Protein AF-A0AAV4FGM3-F1 (afdb_monomer)

Organism: NCBI:txid1093978

Solvent-accessible surface area (backbone atoms only — not comparable to full-atom values): 13157 Å² total; per-residue (Å²): 136,86,81,79,81,77,76,83,86,76,74,62,65,76,53,53,63,53,48,56,54,55,47,58,77,71,49,57,80,72,54,47,52,57,48,54,56,36,65,77,65,70,62,59,72,73,58,54,36,63,75,69,71,53,59,66,67,59,53,51,36,53,48,50,41,50,54,51,52,48,50,33,48,42,55,62,40,97,46,72,65,39,55,60,74,67,50,76,79,84,71,86,80,63,92,87,62,66,88,76,48,74,61,55,54,51,24,66,54,68,75,42,55,58,66,58,51,40,59,42,20,57,40,62,81,62,32,53,57,50,46,53,47,48,48,56,53,60,62,60,54,52,53,53,49,50,51,51,50,50,51,52,51,51,51,50,51,50,51,51,51,51,52,52,52,51,51,51,52,51,52,51,52,51,51,52,51,53,52,52,51,51,52,51,51,51,52,52,52,51,52,51,51,52,50,51,51,53,50,50,51,51,52,51,52,51,51,52,53,52,52,51,54,50,52,53,51,53,51,52,53,49,51,51,54,61,74,74,105

Radius of gyration: 48.38 Å; Cα contacts (8 Å, |Δi|>4): 70; chains: 1; bounding box: 101×43×141 Å

InterPro domains:
  IPR001734 Sodium/solute symporter [PS50283] (125-229)

pLDDT: mean 78.54, std 19.75, range [29.52, 98.69]

Mean predicted aligned error: 16.12 Å

Secondary structure (DSSP, 8-state):
----------S-HHHHHHHHHHHHTTS-HHHHHHHHHHHHTT--HHHHHHHTT--HHHHHHHHHHHHHHHHHHHHHS--HHHHHHH----SPPPTTS-SS-HHHHHHHHHSS-HHHHHHHHTSHHHHHHHHHHHHHTHHHHHHHHHHHHHHHHHHHHHHHHHHHHHHHHHHHHHHHHHHHHHHHHHHHHHHHHHHHHHHHHHHHHHHHHHHHHHHHHHHHHHHHHHHH-

Structure (mmCIF, N/CA/C/O backbone):
data_AF-A0AAV4FGM3-F1
#
_entry.id   AF-A0AAV4FGM3-F1
#
loop_
_atom_site.group_PDB
_atom_site.id
_atom_site.type_symbol
_atom_site.label_atom_id
_atom_site.label_alt_id
_atom_site.label_comp_id
_atom_site.label_asym_id
_atom_site.label_entity_id
_atom_site.label_seq_id
_atom_site.pdbx_PDB_ins_code
_atom_site.Cartn_x
_atom_site.Cartn_y
_atom_site.Cartn_z
_atom_site.occupancy
_atom_site.B_iso_or_equiv
_atom_site.auth_seq_id
_atom_site.auth_comp_id
_atom_site.auth_asym_id
_atom_site.auth_atom_id
_atom_site.pdbx_PDB_model_num
ATOM 1 N N . MET A 1 1 ? 15.909 6.141 62.456 1.00 35.44 1 MET A N 1
ATOM 2 C CA . MET A 1 1 ? 16.102 6.325 60.999 1.00 35.44 1 MET A CA 1
ATOM 3 C C . MET A 1 1 ? 14.812 5.935 60.294 1.00 35.44 1 MET A C 1
ATOM 5 O O . MET A 1 1 ? 14.513 4.756 60.190 1.00 35.44 1 MET A O 1
ATOM 9 N N . GLY A 1 2 ? 13.989 6.923 59.936 1.00 37.31 2 GLY A N 1
ATOM 10 C CA . GLY A 1 2 ? 12.661 6.703 59.358 1.00 37.31 2 GLY A CA 1
ATOM 11 C C . GLY A 1 2 ? 12.735 6.462 57.853 1.00 37.31 2 GLY A C 1
ATOM 12 O O . GLY A 1 2 ? 12.950 7.395 57.078 1.00 37.31 2 GLY A O 1
ATOM 13 N N . SER A 1 3 ? 12.544 5.217 57.432 1.00 30.64 3 SER A N 1
ATOM 14 C CA . SER A 1 3 ? 12.412 4.843 56.026 1.00 30.64 3 SER A CA 1
ATOM 15 C C . SER A 1 3 ? 11.030 5.252 55.506 1.00 30.64 3 SER A C 1
ATOM 17 O O . SER A 1 3 ? 10.017 4.587 55.703 1.00 30.64 3 SER A O 1
ATOM 19 N N . LYS A 1 4 ? 11.010 6.396 54.815 1.00 35.56 4 LYS A N 1
ATOM 20 C CA . LYS A 1 4 ? 9.916 6.883 53.964 1.00 35.56 4 LYS A CA 1
ATOM 21 C C . LYS A 1 4 ? 9.577 5.824 52.901 1.00 35.56 4 LYS A C 1
ATOM 23 O O . LYS A 1 4 ? 10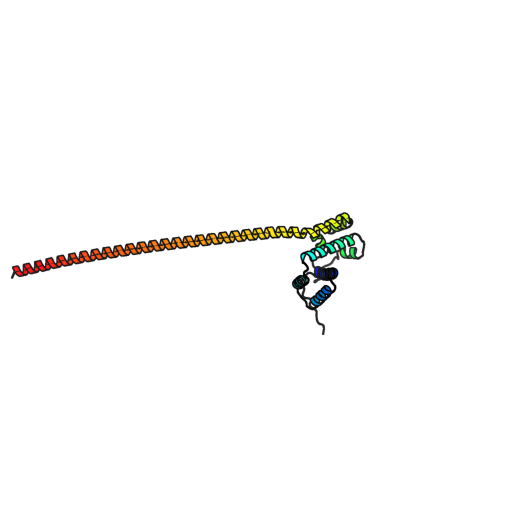.229 5.751 51.859 1.00 35.56 4 LYS A O 1
ATOM 28 N N . LEU A 1 5 ? 8.538 5.028 53.143 1.00 29.64 5 LEU A N 1
ATOM 29 C CA . LEU A 1 5 ? 7.908 4.174 52.135 1.00 29.64 5 LEU A CA 1
ATOM 30 C C . LEU A 1 5 ? 7.212 5.059 51.089 1.00 29.64 5 LEU A C 1
ATOM 32 O O . LEU A 1 5 ? 6.076 5.493 51.256 1.00 29.64 5 LEU A O 1
ATOM 36 N N . ARG A 1 6 ? 7.919 5.351 49.992 1.00 30.48 6 ARG A N 1
ATOM 37 C CA . ARG A 1 6 ? 7.302 5.824 48.748 1.00 30.48 6 ARG A CA 1
ATOM 38 C C . ARG A 1 6 ? 6.719 4.613 48.024 1.00 30.48 6 ARG A C 1
ATOM 40 O O . ARG A 1 6 ? 7.446 3.847 47.394 1.00 30.48 6 ARG A O 1
ATOM 47 N N . VAL A 1 7 ? 5.408 4.439 48.148 1.00 33.47 7 VAL A N 1
ATOM 48 C CA . VAL A 1 7 ? 4.626 3.526 47.311 1.00 33.47 7 VAL A CA 1
ATOM 49 C C . VAL A 1 7 ? 4.581 4.128 45.908 1.00 33.47 7 VAL A C 1
ATOM 51 O O . VAL A 1 7 ? 4.066 5.229 45.714 1.00 33.47 7 VAL A O 1
ATOM 54 N N . CYS A 1 8 ? 5.181 3.436 44.939 1.00 29.52 8 CYS A N 1
ATOM 55 C CA . CYS A 1 8 ? 5.071 3.789 43.531 1.00 29.52 8 CYS A CA 1
ATOM 56 C C . CYS A 1 8 ? 3.610 3.627 43.106 1.00 29.52 8 CYS A C 1
ATOM 58 O O . CYS A 1 8 ? 3.063 2.528 43.089 1.00 29.52 8 CYS A O 1
ATOM 60 N N . THR A 1 9 ? 2.980 4.753 42.798 1.00 36.31 9 THR A N 1
ATOM 61 C CA . THR A 1 9 ? 1.620 4.859 42.284 1.00 36.31 9 THR A CA 1
ATOM 62 C C . THR A 1 9 ? 1.565 4.341 40.850 1.00 36.31 9 THR A C 1
ATOM 64 O O . THR A 1 9 ? 1.927 5.062 39.922 1.00 36.31 9 THR A O 1
ATOM 67 N N . VAL A 1 10 ? 1.088 3.113 40.660 1.00 32.34 10 VAL A N 1
ATOM 68 C CA . VAL A 1 10 ? 0.570 2.638 39.373 1.00 32.34 10 VAL A CA 1
ATOM 69 C C . VAL A 1 10 ? -0.755 1.942 39.661 1.00 32.34 10 VAL A C 1
ATOM 71 O O . VAL A 1 10 ? -0.792 0.938 40.364 1.00 32.34 10 VAL A O 1
ATOM 74 N N . GLY A 1 11 ? -1.843 2.518 39.155 1.00 31.69 11 GLY A N 1
ATOM 75 C CA . GLY A 1 11 ? -3.201 2.015 39.356 1.00 31.69 11 GLY A CA 1
ATOM 76 C C . GLY A 1 11 ? -3.953 2.766 40.451 1.00 31.69 11 GLY A C 1
ATOM 77 O O . GLY A 1 11 ? -3.495 2.925 41.579 1.00 31.69 11 GLY A O 1
ATOM 78 N N . THR A 1 12 ? -5.115 3.283 40.082 1.00 31.09 12 THR A N 1
ATOM 79 C CA . THR A 1 12 ? -6.095 3.945 40.940 1.00 31.09 12 THR A CA 1
ATOM 80 C C . THR A 1 12 ? -6.368 3.128 42.206 1.00 31.09 12 THR A C 1
ATOM 82 O O . THR A 1 12 ? -6.848 2.004 42.142 1.00 31.09 12 THR A O 1
ATOM 85 N N . ALA A 1 13 ? -6.096 3.702 43.383 1.00 35.94 13 ALA A N 1
ATOM 86 C CA . ALA A 1 13 ? -6.220 3.020 44.678 1.00 35.94 13 ALA A CA 1
ATOM 87 C C . ALA A 1 13 ? -7.631 2.466 44.994 1.00 35.94 13 ALA A C 1
ATOM 89 O O . ALA A 1 13 ? -7.765 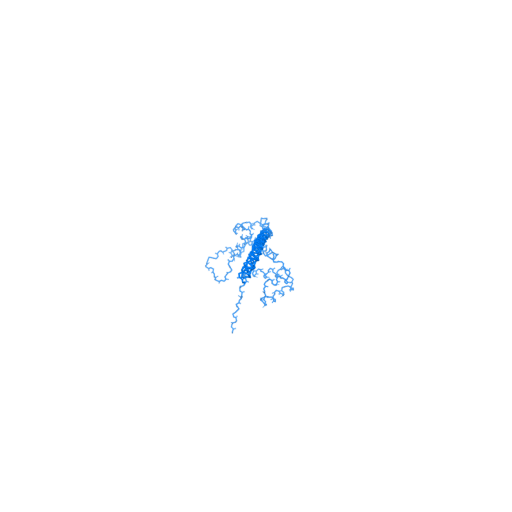1.608 45.856 1.00 35.94 13 ALA A O 1
ATOM 90 N N . SER A 1 14 ? -8.675 2.893 44.269 1.00 38.81 14 SER A N 1
ATOM 91 C CA . SER A 1 14 ? -10.027 2.320 44.385 1.00 38.81 14 SER A CA 1
ATOM 92 C C . SER A 1 14 ? -10.144 0.905 43.797 1.00 38.81 14 SER A C 1
ATOM 94 O O . SER A 1 14 ? -10.993 0.122 44.237 1.00 38.81 14 SER A O 1
ATOM 96 N N . ASP A 1 15 ? -9.278 0.558 42.843 1.00 39.56 15 ASP A N 1
ATOM 97 C CA . ASP A 1 15 ? -9.227 -0.780 42.261 1.00 39.56 15 ASP A CA 1
ATOM 98 C C . ASP A 1 15 ? -8.365 -1.718 43.101 1.00 39.56 15 ASP A C 1
ATOM 100 O O . ASP A 1 15 ? -8.746 -2.866 43.270 1.00 39.56 15 ASP A O 1
ATOM 104 N N . ASN A 1 16 ? -7.274 -1.242 43.713 1.00 42.03 16 ASN A N 1
ATOM 105 C CA . ASN A 1 16 ? -6.358 -2.108 44.467 1.00 42.03 16 ASN A CA 1
ATOM 106 C C . ASN A 1 16 ? -6.967 -2.693 45.754 1.00 42.03 16 ASN A C 1
ATOM 108 O O . ASN A 1 16 ? -6.779 -3.881 46.007 1.00 42.03 16 ASN A O 1
ATOM 112 N N . GLU A 1 17 ? -7.735 -1.924 46.535 1.00 41.03 17 GLU A N 1
ATOM 113 C CA . GLU A 1 17 ? -8.373 -2.472 47.750 1.00 41.03 17 GLU A CA 1
ATOM 114 C C . GLU A 1 17 ? -9.460 -3.503 4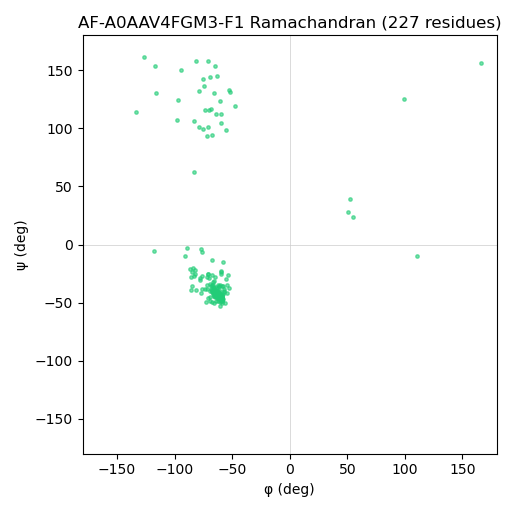7.412 1.00 41.03 17 GLU A C 1
ATOM 116 O O . GLU A 1 17 ? -9.589 -4.526 48.081 1.00 41.03 17 GLU A O 1
ATOM 121 N N . ASN A 1 18 ? -10.182 -3.298 46.307 1.00 45.31 18 ASN A N 1
ATOM 122 C CA . ASN A 1 18 ? -11.175 -4.255 45.822 1.00 45.31 18 ASN A CA 1
ATOM 123 C C . ASN A 1 18 ? -10.543 -5.456 45.101 1.00 45.31 18 ASN A C 1
ATOM 125 O O . ASN A 1 18 ? -11.107 -6.544 45.145 1.00 45.31 18 ASN A O 1
ATOM 129 N N . PHE A 1 19 ? -9.387 -5.285 44.453 1.00 47.94 19 PHE A N 1
ATOM 130 C CA . PHE A 1 19 ? -8.657 -6.330 43.730 1.00 47.94 19 PHE A CA 1
ATOM 131 C C . PHE A 1 19 ? -8.096 -7.381 44.691 1.00 47.94 19 PHE A C 1
ATOM 133 O O . PHE A 1 19 ? -8.373 -8.566 44.515 1.00 47.94 19 PHE A O 1
ATOM 140 N N . VAL A 1 20 ? -7.407 -6.945 45.752 1.00 49.91 20 VAL A N 1
ATOM 141 C CA . VAL A 1 20 ? -6.867 -7.821 46.809 1.00 49.91 20 VAL A CA 1
ATOM 142 C C . VAL A 1 20 ? -8.000 -8.610 47.475 1.00 49.91 20 VAL A C 1
ATOM 144 O O . VAL A 1 20 ? -7.962 -9.839 47.531 1.00 49.91 20 VAL A O 1
ATOM 147 N N . PHE A 1 21 ? -9.063 -7.917 47.897 1.00 48.78 21 PHE A N 1
ATOM 148 C CA . PHE A 1 21 ? -10.203 -8.526 48.587 1.00 48.78 21 PHE A CA 1
ATOM 149 C C . PHE A 1 21 ? -10.969 -9.522 47.699 1.00 48.78 21 PHE A C 1
ATOM 151 O O . PHE A 1 21 ? -11.426 -10.571 48.153 1.00 48.78 21 PHE A O 1
ATOM 158 N N . ASN A 1 22 ? -11.085 -9.236 46.398 1.00 48.53 22 ASN A N 1
ATOM 159 C CA . ASN A 1 22 ? -11.826 -10.086 45.471 1.00 48.53 22 ASN A CA 1
ATOM 160 C C . ASN A 1 22 ? -11.046 -11.288 44.934 1.00 48.53 22 ASN A C 1
ATOM 162 O O . ASN A 1 22 ? -11.717 -12.242 44.523 1.00 48.53 22 ASN A O 1
ATOM 166 N N . ILE A 1 23 ? -9.708 -11.248 44.963 1.00 53.06 23 ILE A N 1
ATOM 167 C CA . ILE A 1 23 ? -8.822 -12.409 44.771 1.00 53.06 23 ILE A CA 1
ATOM 168 C C . ILE A 1 23 ? -8.887 -13.311 46.008 1.00 53.06 23 ILE A C 1
ATOM 170 O O . ILE A 1 23 ? -9.186 -14.492 45.866 1.00 53.06 23 ILE A O 1
ATOM 174 N N . LEU A 1 24 ? -8.744 -12.747 47.215 1.00 52.25 24 LEU A N 1
ATOM 175 C CA . LEU A 1 24 ? -8.833 -13.476 48.493 1.00 52.25 24 LEU A CA 1
ATOM 176 C C . LEU A 1 24 ? -10.140 -14.272 48.643 1.00 52.25 24 LEU A C 1
ATOM 178 O O . LEU A 1 24 ? -10.122 -15.422 49.061 1.00 52.25 24 LEU A O 1
ATOM 182 N N . LEU A 1 25 ? -11.276 -13.690 48.246 1.00 52.06 25 LEU A N 1
ATOM 183 C CA . LEU A 1 25 ? -12.587 -14.354 48.294 1.00 52.06 25 LEU A CA 1
ATOM 184 C C . LEU A 1 25 ? -12.825 -15.393 47.181 1.00 52.06 25 LEU A C 1
ATOM 186 O O . LEU A 1 25 ? -13.881 -16.024 47.156 1.00 52.06 25 LEU A O 1
ATOM 190 N N . ALA A 1 26 ? -11.925 -15.516 46.205 1.00 46.50 26 ALA A N 1
ATOM 191 C CA . ALA A 1 26 ? -12.105 -16.373 45.033 1.00 46.50 26 ALA A CA 1
ATOM 192 C C . ALA A 1 26 ? -11.068 -17.502 44.915 1.00 46.50 26 ALA A C 1
ATOM 194 O O . ALA A 1 26 ? -11.218 -18.326 44.014 1.00 46.50 26 ALA A O 1
ATOM 195 N N . CYS A 1 27 ? -10.062 -17.543 45.791 1.00 51.69 27 CYS A N 1
ATOM 196 C CA . CYS A 1 27 ? -8.888 -18.401 45.659 1.00 51.69 27 CYS A CA 1
ATOM 197 C C . CYS A 1 27 ? -8.757 -19.429 46.791 1.00 51.69 27 CYS A C 1
ATOM 199 O O . CYS A 1 27 ? -9.218 -19.211 47.911 1.00 51.69 27 CYS A O 1
ATOM 201 N N . SER A 1 28 ? -8.098 -20.547 46.479 1.00 55.84 28 SER A N 1
ATOM 202 C CA . SER A 1 28 ? -7.706 -21.589 47.433 1.00 55.84 28 SER A CA 1
ATOM 203 C C . SER A 1 28 ? -6.672 -21.033 48.433 1.00 55.84 28 SER A C 1
ATOM 205 O O . SER A 1 28 ? -5.930 -20.115 48.070 1.00 55.84 28 SER A O 1
ATOM 207 N N . PRO A 1 29 ? -6.544 -21.564 49.669 1.00 57.97 29 PRO A N 1
ATOM 208 C CA . PRO A 1 29 ? -5.576 -21.072 50.662 1.00 57.97 29 PRO A CA 1
ATOM 209 C C . PRO A 1 29 ? -4.119 -21.017 50.162 1.00 57.97 29 PRO A C 1
ATOM 211 O O . PRO A 1 29 ? -3.334 -20.193 50.628 1.00 57.97 29 PRO A O 1
ATOM 214 N N . SER A 1 30 ? -3.759 -21.859 49.186 1.00 55.69 30 SER A N 1
ATOM 215 C CA . SER A 1 30 ? -2.455 -21.859 48.507 1.00 55.69 30 SER A CA 1
ATOM 216 C C . SER A 1 30 ? -2.193 -20.596 47.680 1.00 55.69 30 SER A C 1
ATOM 218 O O . SER A 1 30 ? -1.072 -20.090 47.654 1.00 55.69 30 SER A O 1
ATOM 220 N N . ASP A 1 31 ? -3.224 -20.062 47.035 1.00 54.09 31 ASP A N 1
ATOM 221 C CA . ASP A 1 31 ? -3.109 -18.938 46.103 1.00 54.09 31 ASP A CA 1
ATOM 222 C C . ASP A 1 31 ? -3.072 -17.600 46.857 1.00 54.09 31 ASP A C 1
ATOM 224 O O . ASP A 1 31 ? -2.491 -16.618 46.394 1.00 54.09 31 ASP A O 1
ATOM 228 N N . VAL A 1 32 ? -3.655 -17.578 48.062 1.00 58.22 32 VAL A N 1
ATOM 229 C CA . VAL A 1 32 ? -3.594 -16.445 48.992 1.00 58.22 32 VAL A CA 1
ATOM 230 C C . VAL A 1 32 ? -2.157 -16.187 49.444 1.00 58.22 32 VAL A C 1
ATOM 232 O O . VAL A 1 32 ? -1.710 -15.041 49.438 1.00 58.22 32 VAL A O 1
ATOM 235 N N . LYS A 1 33 ? -1.408 -17.250 49.757 1.00 61.34 33 LYS A N 1
ATOM 236 C CA . LYS A 1 33 ? 0.003 -17.146 50.148 1.00 61.34 33 LYS A CA 1
ATOM 237 C C . LYS A 1 33 ? 0.874 -16.635 48.997 1.00 61.34 33 LYS A C 1
ATOM 239 O O . LYS A 1 33 ? 1.671 -15.725 49.189 1.00 61.34 33 LYS A O 1
ATOM 244 N N . ALA A 1 34 ? 0.638 -17.132 47.779 1.00 57.78 34 ALA A N 1
ATOM 245 C CA . ALA A 1 34 ? 1.314 -16.640 46.577 1.00 57.78 34 ALA A CA 1
ATOM 246 C C . ALA A 1 34 ? 1.036 -15.145 46.314 1.00 57.78 34 ALA A C 1
ATOM 248 O O . ALA A 1 34 ? 1.916 -14.407 45.864 1.00 57.78 34 ALA A O 1
ATOM 249 N N . PHE A 1 35 ? -0.176 -14.677 46.626 1.00 56.75 35 PHE A N 1
ATOM 250 C CA . PHE A 1 35 ? -0.525 -13.264 46.528 1.00 56.75 35 PHE A CA 1
ATOM 251 C C . PHE A 1 35 ? 0.198 -12.410 47.584 1.00 56.75 35 PHE A C 1
ATOM 253 O O . PHE A 1 35 ? 0.752 -11.363 47.245 1.00 56.75 35 PHE A O 1
ATOM 260 N N . GLU A 1 36 ? 0.246 -12.856 48.839 1.00 62.03 36 GLU A N 1
ATOM 261 C CA . GLU A 1 36 ? 0.935 -12.157 49.935 1.00 62.03 36 GLU A CA 1
ATOM 262 C C . GLU A 1 36 ? 2.449 -12.029 49.681 1.00 62.03 36 GLU A C 1
ATOM 264 O O . GLU A 1 36 ? 3.025 -10.937 49.788 1.00 62.03 36 GLU A O 1
ATOM 269 N N . ASP A 1 37 ? 3.075 -13.103 49.197 1.00 61.78 37 ASP A N 1
ATOM 270 C CA . ASP A 1 37 ? 4.481 -13.109 48.784 1.00 61.78 37 ASP A CA 1
ATOM 271 C C . ASP A 1 37 ? 4.732 -12.116 47.624 1.00 61.78 37 ASP A C 1
ATOM 273 O O . ASP A 1 37 ? 5.750 -11.416 47.584 1.00 61.78 37 ASP A O 1
ATOM 277 N N . SER A 1 38 ? 3.766 -11.964 46.708 1.00 54.75 38 SER A N 1
ATOM 278 C CA . SER A 1 38 ? 3.860 -11.041 45.566 1.00 54.75 38 SER A CA 1
ATOM 279 C C . SER A 1 38 ? 3.751 -9.553 45.940 1.00 54.75 38 SER A C 1
ATOM 281 O O . SER A 1 38 ? 4.442 -8.717 45.342 1.00 54.75 38 SER A O 1
ATOM 283 N N . VAL A 1 39 ? 2.933 -9.215 46.948 1.00 59.91 39 VAL A N 1
ATOM 284 C CA . VAL A 1 39 ? 2.793 -7.849 47.493 1.00 59.91 39 VAL A CA 1
ATOM 285 C C . VAL A 1 39 ? 4.107 -7.409 48.132 1.00 59.91 39 VAL A C 1
ATOM 287 O O . VAL A 1 39 ? 4.555 -6.276 47.934 1.00 59.91 39 VAL A O 1
ATOM 290 N N . THR A 1 40 ? 4.765 -8.338 48.822 1.00 58.62 40 THR A N 1
ATOM 291 C CA . THR A 1 40 ? 6.073 -8.131 49.451 1.00 58.62 40 THR A CA 1
ATOM 292 C C . THR A 1 40 ? 7.178 -7.916 48.404 1.00 58.62 40 THR A C 1
ATOM 294 O O . THR A 1 40 ? 8.088 -7.112 48.611 1.00 58.62 40 THR A O 1
ATOM 297 N N . ALA A 1 41 ? 7.049 -8.545 47.230 1.00 63.75 41 ALA A N 1
ATOM 298 C CA . ALA A 1 41 ? 8.000 -8.469 46.119 1.00 63.75 41 ALA A CA 1
ATOM 299 C C . ALA A 1 41 ? 7.766 -7.318 45.110 1.00 63.75 41 ALA A C 1
ATOM 301 O O . ALA A 1 41 ? 8.564 -7.156 44.185 1.00 63.75 41 ALA A O 1
ATOM 302 N N . LYS A 1 42 ? 6.705 -6.505 45.254 1.00 59.12 42 LYS A N 1
ATOM 303 C CA . LYS A 1 42 ? 6.334 -5.414 44.315 1.00 59.12 42 LYS A CA 1
ATOM 304 C C . LYS A 1 42 ? 6.239 -5.857 42.840 1.00 59.12 42 LYS A C 1
ATOM 306 O O . LYS A 1 42 ? 6.654 -5.121 41.939 1.00 59.12 42 LYS A O 1
ATOM 311 N N . ARG A 1 43 ? 5.702 -7.052 42.575 1.00 62.50 43 ARG A N 1
ATOM 312 C CA . ARG A 1 43 ? 5.510 -7.549 41.199 1.00 62.50 43 ARG A CA 1
ATOM 313 C C . ARG A 1 43 ? 4.402 -6.794 40.458 1.00 62.50 43 ARG A C 1
ATOM 315 O O . ARG A 1 43 ? 3.527 -6.180 41.065 1.00 62.50 43 ARG A O 1
ATOM 322 N N . LYS A 1 44 ? 4.443 -6.823 39.120 1.00 60.91 44 LYS A N 1
ATOM 323 C CA . LYS A 1 44 ? 3.410 -6.203 38.275 1.00 60.91 44 LYS A CA 1
ATOM 324 C C . LYS A 1 44 ? 2.139 -7.059 38.288 1.00 60.91 44 LYS A C 1
ATOM 326 O O . LYS A 1 44 ? 2.205 -8.270 38.093 1.00 60.91 44 LYS A O 1
AT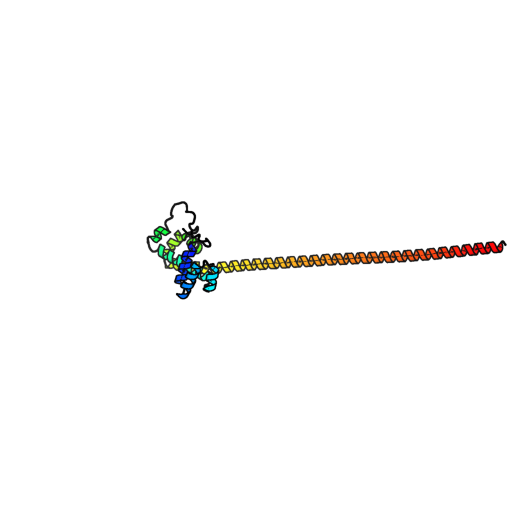OM 331 N N . ASN A 1 45 ? 0.973 -6.418 38.413 1.00 63.19 45 ASN A N 1
ATOM 332 C CA . ASN A 1 45 ? -0.335 -7.096 38.453 1.00 63.19 45 ASN A CA 1
ATOM 333 C C . ASN A 1 45 ? -0.590 -8.015 37.240 1.00 63.19 45 ASN A C 1
ATOM 335 O O . ASN A 1 45 ? -1.274 -9.023 37.366 1.00 63.19 45 ASN A O 1
ATOM 339 N N . THR A 1 46 ? -0.017 -7.705 36.074 1.00 61.84 46 THR A N 1
ATOM 340 C CA . THR A 1 46 ? -0.159 -8.508 34.847 1.00 61.84 46 THR A CA 1
ATOM 341 C C . THR A 1 46 ? 0.597 -9.837 34.888 1.00 61.84 46 THR A C 1
ATOM 343 O O . THR A 1 46 ? 0.187 -10.786 34.226 1.00 61.84 46 THR A O 1
ATOM 346 N N . GLU A 1 47 ? 1.691 -9.923 35.644 1.00 67.31 47 GLU A N 1
ATOM 347 C CA . GLU A 1 47 ? 2.470 -11.156 35.821 1.00 67.31 47 GLU A CA 1
ATOM 348 C C . GLU A 1 47 ? 1.757 -12.095 36.800 1.00 67.31 47 GLU A C 1
ATOM 350 O O . GLU A 1 47 ? 1.597 -13.278 36.513 1.00 67.31 47 GLU A O 1
ATOM 355 N N . ILE A 1 48 ? 1.212 -11.535 37.885 1.00 65.50 48 ILE A N 1
ATOM 356 C CA . ILE A 1 48 ? 0.440 -12.262 38.906 1.00 65.50 48 ILE A CA 1
ATOM 357 C C . ILE A 1 48 ? -0.816 -12.905 38.296 1.00 65.50 48 ILE A C 1
ATOM 359 O O . ILE A 1 48 ? -1.129 -14.060 38.567 1.00 65.50 48 ILE A O 1
ATOM 363 N N . LEU A 1 49 ? -1.526 -12.188 37.420 1.00 61.41 49 LEU A N 1
ATOM 364 C CA . LEU A 1 49 ? -2.729 -12.712 36.760 1.00 61.41 49 LEU A CA 1
ATOM 365 C C . LEU A 1 49 ? -2.431 -13.874 35.797 1.00 61.41 49 LEU A C 1
ATOM 367 O O . LEU A 1 49 ? -3.230 -14.807 35.704 1.00 61.41 49 LEU A O 1
ATOM 371 N N . LYS A 1 50 ? -1.278 -13.845 35.111 1.00 65.88 50 LYS A N 1
ATOM 372 C CA . LYS A 1 50 ? -0.825 -14.952 34.249 1.00 65.88 50 LYS A CA 1
ATOM 373 C C . LYS A 1 50 ? -0.481 -16.196 35.067 1.00 65.88 50 LYS A C 1
ATOM 375 O O . LYS A 1 50 ? -0.809 -17.304 34.653 1.00 65.88 50 LYS A O 1
ATOM 380 N N . GLU A 1 51 ? 0.150 -16.003 36.219 1.00 65.62 51 GLU A N 1
ATOM 381 C CA . GLU A 1 51 ? 0.555 -17.071 37.137 1.00 65.62 51 GLU A CA 1
ATOM 382 C C . GLU A 1 51 ? -0.652 -17.741 37.808 1.00 65.62 51 GLU A C 1
ATOM 384 O O . GLU A 1 51 ? -0.727 -18.966 37.867 1.00 65.62 51 GLU A O 1
ATOM 389 N N . LEU A 1 52 ? -1.657 -16.950 38.201 1.00 65.62 52 LEU A N 1
ATOM 390 C CA . LEU A 1 52 ? -2.906 -17.440 38.796 1.00 65.62 52 LEU A CA 1
ATOM 391 C C . LEU A 1 52 ? -3.892 -18.042 37.776 1.00 65.62 52 LEU A C 1
ATOM 393 O O . LEU A 1 52 ? -4.942 -18.543 38.169 1.00 65.62 52 LEU A O 1
ATOM 397 N N . LYS A 1 53 ? -3.590 -18.000 36.468 1.00 61.91 53 LYS A N 1
ATOM 398 C CA . LYS A 1 53 ? -4.480 -18.456 35.376 1.00 61.91 53 LYS A CA 1
ATOM 399 C C . LYS A 1 53 ? -5.905 -17.871 35.441 1.00 61.91 53 LYS A C 1
ATOM 401 O O . LYS A 1 53 ? -6.853 -18.489 34.960 1.00 61.91 53 LYS A O 1
ATOM 406 N N . VAL A 1 54 ? -6.080 -16.678 36.013 1.00 62.91 54 VAL A N 1
ATOM 407 C CA . VAL A 1 54 ? -7.390 -16.016 36.119 1.00 62.91 54 VAL A CA 1
ATOM 408 C C . VAL A 1 54 ? -7.557 -15.019 34.973 1.00 62.91 54 VAL A C 1
AT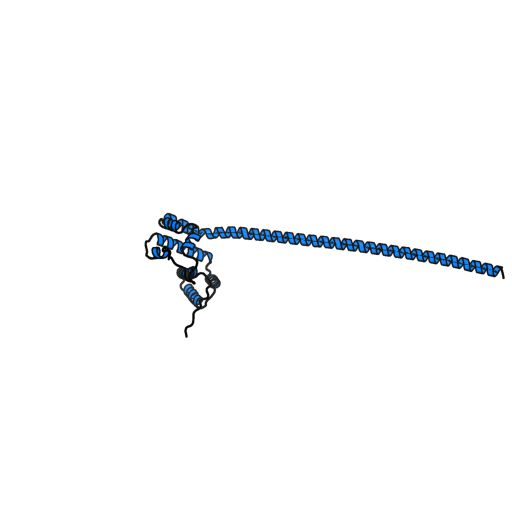OM 410 O O . VAL A 1 54 ? -6.750 -14.106 34.810 1.00 62.91 54 VAL A O 1
ATOM 413 N N . CYS A 1 55 ? -8.633 -15.152 34.191 1.00 58.03 55 CYS A N 1
ATOM 414 C CA . CYS A 1 55 ? -8.958 -14.205 33.123 1.00 58.03 55 CYS A CA 1
ATOM 415 C C . CYS A 1 55 ? -9.308 -12.821 33.695 1.00 58.03 55 CYS A C 1
ATOM 417 O O . CYS A 1 55 ? -10.154 -12.689 34.586 1.00 58.03 55 CYS A O 1
ATOM 419 N N . GLN A 1 56 ? -8.691 -11.774 33.145 1.00 62.91 56 GLN A N 1
ATOM 420 C CA . GLN A 1 56 ? -8.864 -10.398 33.611 1.00 62.91 56 GLN A CA 1
ATOM 421 C C . GLN A 1 56 ? -10.312 -9.902 33.453 1.00 62.91 56 GLN A C 1
ATOM 423 O O . GLN A 1 56 ? -10.847 -9.273 34.369 1.00 62.91 56 GLN A O 1
ATOM 428 N N . ASP A 1 57 ? -10.984 -10.285 32.366 1.00 64.38 57 ASP A N 1
ATOM 429 C CA . ASP A 1 57 ? -12.389 -9.937 32.115 1.00 64.38 57 ASP A CA 1
ATOM 430 C C . ASP A 1 57 ? -13.340 -10.596 33.113 1.00 64.38 57 ASP A C 1
ATOM 432 O O . ASP A 1 57 ? -14.292 -9.973 33.584 1.00 64.38 57 ASP A O 1
ATOM 436 N N . TRP A 1 58 ? -13.050 -11.836 33.519 1.00 69.50 58 TRP A N 1
ATOM 437 C CA . TRP A 1 58 ? -13.823 -12.523 34.5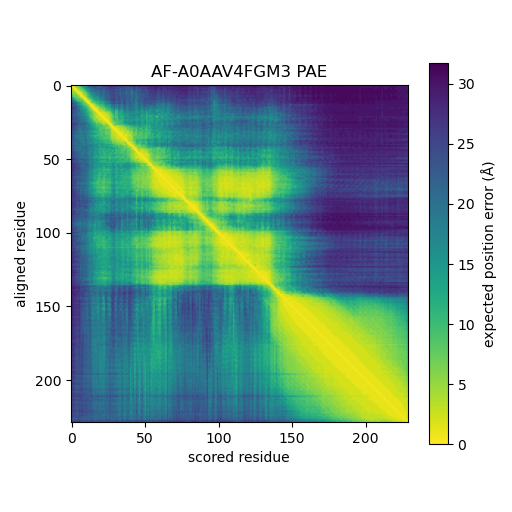51 1.00 69.50 58 TRP A CA 1
ATOM 438 C C . TRP A 1 58 ? -13.710 -11.806 35.895 1.00 69.50 58 TRP A C 1
ATOM 440 O O . TRP A 1 58 ? -14.718 -11.592 36.573 1.00 69.50 58 TRP A O 1
ATOM 450 N N . LEU A 1 59 ? -12.499 -11.387 36.275 1.00 71.56 59 LEU A N 1
ATOM 451 C CA . LEU A 1 59 ? -12.278 -10.681 37.532 1.00 71.56 59 LEU A CA 1
ATOM 452 C C . LEU A 1 59 ? -12.970 -9.315 37.525 1.00 71.56 59 LEU A C 1
ATOM 454 O O . LEU A 1 59 ? -13.632 -8.971 38.507 1.00 71.56 59 LEU A O 1
ATOM 458 N N . LEU A 1 60 ? -12.861 -8.561 36.429 1.00 75.50 60 LEU A N 1
ATOM 459 C CA . LEU A 1 60 ? -13.538 -7.276 36.243 1.00 75.50 60 LEU A CA 1
ATOM 460 C C . LEU A 1 60 ? -15.059 -7.437 36.317 1.00 75.50 60 LEU A C 1
ATOM 462 O O . LEU A 1 60 ? -15.704 -6.749 37.107 1.00 75.50 60 LEU A O 1
ATOM 466 N N . ASN A 1 61 ? -15.633 -8.395 35.592 1.00 76.75 61 ASN A N 1
ATOM 467 C CA . ASN A 1 61 ? -17.072 -8.663 35.610 1.00 76.75 61 ASN A CA 1
ATOM 468 C C . ASN A 1 61 ? -17.557 -9.123 36.993 1.00 76.75 61 ASN A C 1
ATOM 470 O O . ASN A 1 61 ? -18.583 -8.652 37.485 1.00 76.75 61 ASN A O 1
ATOM 474 N N . LYS A 1 62 ? -16.786 -9.964 37.690 1.00 78.44 62 LYS A N 1
ATOM 475 C CA . LYS A 1 62 ? -17.105 -10.411 39.055 1.00 78.44 62 LYS A CA 1
ATOM 476 C C . LYS A 1 62 ? -16.984 -9.282 40.086 1.00 78.44 62 LYS A C 1
ATOM 478 O O . LYS A 1 62 ? -17.747 -9.252 41.052 1.00 78.44 62 LYS A O 1
ATOM 483 N N . ASN A 1 63 ? -16.040 -8.357 39.902 1.00 80.38 63 ASN A N 1
ATOM 484 C CA . ASN A 1 63 ? -15.908 -7.133 40.701 1.00 80.38 63 ASN A CA 1
ATOM 485 C C . ASN A 1 63 ? -17.110 -6.207 40.481 1.00 80.38 63 ASN A C 1
ATOM 487 O O . ASN A 1 63 ? -17.740 -5.788 41.451 1.00 80.38 63 ASN A O 1
ATOM 491 N N . LYS A 1 64 ? -17.454 -5.937 39.215 1.00 83.56 64 LYS A N 1
ATOM 492 C CA . LYS A 1 64 ? -18.613 -5.123 38.821 1.00 83.56 64 LYS A CA 1
ATOM 493 C C . LYS A 1 64 ? -19.903 -5.677 39.417 1.00 83.56 64 LYS A C 1
ATOM 495 O O . LYS A 1 64 ? -20.618 -4.955 40.107 1.00 83.56 64 LYS A O 1
ATOM 500 N N . ALA A 1 65 ? -20.152 -6.976 39.251 1.00 83.88 65 ALA A N 1
ATOM 501 C CA . ALA A 1 65 ? -21.331 -7.639 39.796 1.00 83.88 65 ALA A CA 1
ATOM 502 C C . ALA A 1 65 ? -21.407 -7.541 41.331 1.00 83.88 65 ALA A C 1
ATOM 504 O O . ALA A 1 65 ? -22.470 -7.237 41.875 1.00 83.88 65 ALA A O 1
ATOM 505 N N . ARG A 1 66 ? -20.285 -7.743 42.043 1.00 84.06 66 ARG A N 1
ATOM 506 C CA . ARG A 1 66 ? -20.225 -7.598 43.510 1.00 84.06 66 ARG A CA 1
ATOM 507 C C . ARG A 1 66 ? -20.489 -6.163 43.958 1.00 84.06 66 ARG A C 1
ATOM 509 O O . ARG A 1 66 ? -21.342 -5.955 44.819 1.00 84.06 66 ARG A O 1
ATOM 516 N N . LYS A 1 67 ? -19.821 -5.180 43.348 1.00 85.62 67 LYS A N 1
ATOM 517 C CA . LYS A 1 67 ? -20.002 -3.752 43.657 1.00 85.62 67 LYS A CA 1
ATOM 518 C C . LYS A 1 67 ? -21.444 -3.299 43.407 1.00 85.62 67 LYS A C 1
ATOM 520 O O . LYS A 1 67 ? -22.041 -2.648 44.261 1.00 85.62 67 LYS A O 1
ATOM 525 N N . LEU A 1 68 ? -22.042 -3.697 42.284 1.00 85.94 68 LEU A N 1
ATOM 526 C CA . LEU A 1 68 ? -23.440 -3.386 41.978 1.00 85.94 68 LEU A CA 1
ATOM 527 C C . LEU A 1 68 ? -24.407 -4.087 42.941 1.00 85.94 68 LEU A C 1
ATOM 529 O O . LEU A 1 68 ? -25.333 -3.455 43.444 1.00 85.94 68 LEU A O 1
ATOM 533 N N . SER A 1 69 ? -24.175 -5.361 43.267 1.00 86.25 69 SER A N 1
ATOM 534 C CA . SER A 1 69 ? -24.990 -6.087 44.250 1.00 86.25 69 SER A CA 1
ATOM 535 C C . SER A 1 69 ? -24.936 -5.437 45.637 1.00 86.25 69 SER A C 1
ATOM 537 O O . SER A 1 69 ? -25.973 -5.309 46.292 1.00 86.25 69 SER A O 1
ATOM 539 N N . TYR A 1 70 ? -23.752 -4.996 46.071 1.00 84.44 70 TYR A N 1
ATOM 540 C CA . TYR A 1 70 ? -23.569 -4.284 47.334 1.00 84.44 70 TYR A CA 1
ATOM 541 C C . TYR A 1 70 ? -24.251 -2.912 47.315 1.00 84.44 70 TYR A C 1
ATOM 543 O O . TYR A 1 70 ? -24.960 -2.585 48.259 1.00 84.44 70 TYR A O 1
ATOM 551 N N . PHE A 1 71 ? -24.176 -2.163 46.211 1.00 86.06 71 PHE A N 1
ATOM 552 C CA . PHE A 1 71 ? -24.945 -0.924 46.053 1.00 86.06 71 PHE A CA 1
ATOM 553 C C . PHE A 1 71 ? -26.456 -1.154 46.187 1.00 86.06 71 PHE A C 1
ATOM 555 O O . PHE A 1 71 ? -27.147 -0.410 46.881 1.00 86.06 71 PHE A O 1
ATOM 562 N N . GLY A 1 72 ? -26.970 -2.224 45.577 1.00 86.88 72 GLY A N 1
ATOM 563 C CA . GLY A 1 72 ? -28.372 -2.600 45.721 1.00 86.88 72 GLY A CA 1
ATOM 564 C C . GLY A 1 72 ? -28.756 -2.949 47.158 1.00 86.88 72 GLY A C 1
ATOM 565 O O . GLY A 1 72 ? -29.886 -2.697 47.567 1.00 86.88 72 GLY A O 1
ATOM 566 N N . HIS A 1 73 ? -27.844 -3.558 47.920 1.00 85.12 73 HIS A N 1
ATOM 567 C CA . HIS A 1 73 ? -28.039 -3.839 49.343 1.00 85.12 73 HIS A CA 1
ATOM 568 C C . HIS A 1 73 ? -28.034 -2.543 50.163 1.00 85.12 73 HIS A C 1
ATOM 570 O O . HIS A 1 73 ? -28.982 -2.292 50.901 1.00 85.12 73 HIS A O 1
ATOM 576 N N . LEU A 1 74 ? -27.045 -1.680 49.935 1.00 85.62 74 LEU A N 1
ATOM 577 C CA . LEU A 1 74 ? -26.896 -0.382 50.584 1.00 85.62 74 LEU A CA 1
ATOM 578 C C . LEU A 1 74 ? -28.117 0.523 50.379 1.00 85.62 74 LEU A C 1
ATOM 580 O O . LEU A 1 74 ? -28.556 1.189 51.300 1.00 85.62 74 LEU A O 1
ATOM 584 N N . LYS A 1 75 ? -28.713 0.540 49.183 1.00 85.56 75 LYS A N 1
ATOM 585 C CA . LYS A 1 75 ? -29.895 1.375 48.910 1.00 85.56 75 LYS A CA 1
ATOM 586 C C . LYS A 1 75 ? -31.169 0.882 49.597 1.00 85.56 75 LYS A C 1
ATOM 588 O O . LYS A 1 75 ? -32.059 1.694 49.848 1.00 85.56 75 LYS A O 1
ATOM 593 N N . ARG A 1 76 ? -31.248 -0.418 49.902 1.00 86.38 76 ARG A N 1
ATOM 594 C CA . ARG A 1 76 ? -32.389 -1.056 50.580 1.00 86.38 76 ARG A CA 1
ATOM 595 C C . ARG A 1 76 ? -32.312 -0.993 52.105 1.00 86.38 76 ARG A C 1
ATOM 597 O O . ARG A 1 76 ? -33.349 -1.136 52.739 1.00 86.38 76 ARG A O 1
ATOM 604 N N . HIS A 1 77 ? -31.126 -0.798 52.678 1.00 82.12 77 HIS A N 1
ATOM 605 C CA . HIS A 1 77 ? -30.930 -0.716 54.125 1.00 82.12 77 HIS A CA 1
ATOM 606 C C . HIS A 1 77 ? -30.424 0.669 54.526 1.00 82.12 77 HIS A C 1
ATOM 608 O O . HIS A 1 77 ? -29.442 1.157 53.978 1.00 82.12 77 HIS A O 1
ATOM 614 N N . ASP A 1 78 ? -31.052 1.288 55.522 1.00 75.75 78 ASP A N 1
ATOM 615 C CA . ASP A 1 78 ? -30.634 2.596 56.041 1.00 75.75 78 ASP A CA 1
ATOM 616 C C . ASP A 1 78 ? -29.489 2.461 57.057 1.00 75.75 78 ASP A C 1
ATOM 618 O O . ASP A 1 78 ? -29.625 2.792 58.233 1.00 75.75 78 ASP A O 1
ATOM 622 N N . SER A 1 79 ? -28.345 1.939 56.606 1.00 78.75 79 SER A N 1
ATOM 623 C CA . SER A 1 79 ? -27.120 1.872 57.410 1.00 78.75 79 SER A CA 1
ATOM 624 C C . SER A 1 79 ? -26.367 3.207 57.404 1.00 78.75 79 SER A C 1
ATOM 626 O O . SER A 1 79 ? -26.493 4.014 56.482 1.00 78.75 79 SER A O 1
ATOM 628 N N . LEU A 1 80 ? -25.519 3.439 58.411 1.00 79.19 80 LEU A N 1
ATOM 629 C CA . LEU A 1 80 ? -24.624 4.605 58.451 1.00 79.19 80 LEU A CA 1
ATOM 630 C C . LEU A 1 80 ? -23.751 4.706 57.183 1.00 79.19 80 LEU A C 1
ATOM 632 O O . LEU A 1 80 ? -23.496 5.798 56.680 1.00 79.19 80 LEU A O 1
ATOM 636 N N . GLU A 1 81 ? -23.351 3.561 56.626 1.00 77.44 81 GLU A N 1
ATOM 637 C CA . GLU A 1 81 ? -22.586 3.464 55.378 1.00 77.44 81 GLU A CA 1
ATOM 638 C C . GLU A 1 81 ? -23.323 4.102 54.193 1.00 77.44 81 GLU A C 1
ATOM 640 O O . GLU A 1 81 ? -22.689 4.741 53.352 1.00 77.44 81 GLU A O 1
ATOM 645 N N . LYS A 1 82 ? -24.660 3.994 54.139 1.00 78.88 82 LYS A N 1
ATOM 646 C CA . LYS A 1 82 ? -25.486 4.617 53.095 1.00 78.88 82 LYS A CA 1
ATOM 647 C C . LYS A 1 82 ? -25.354 6.134 53.151 1.00 78.88 82 LYS A C 1
ATOM 649 O O . LYS A 1 82 ? -25.063 6.762 52.136 1.00 78.88 82 LYS A O 1
ATOM 654 N N . TYR A 1 83 ? -25.497 6.709 54.344 1.00 78.25 83 TYR A N 1
ATOM 655 C CA . TYR A 1 83 ? -25.361 8.149 54.553 1.00 78.25 83 TYR A CA 1
ATOM 656 C C . TYR A 1 83 ? -23.948 8.638 54.242 1.00 78.25 83 TYR A C 1
ATOM 658 O O . TYR A 1 83 ? -23.802 9.666 53.593 1.00 78.25 83 TYR A O 1
ATOM 666 N N . ILE A 1 84 ? -22.908 7.891 54.626 1.00 78.69 84 ILE A N 1
ATOM 667 C CA . ILE A 1 84 ? -21.509 8.253 54.342 1.00 78.69 84 ILE A CA 1
ATOM 668 C C . ILE A 1 84 ? -21.205 8.213 52.837 1.00 78.69 84 ILE A C 1
ATOM 670 O O . ILE A 1 84 ? -20.514 9.093 52.324 1.00 78.69 84 ILE A O 1
ATOM 674 N N . LEU A 1 85 ? -21.708 7.209 52.116 1.00 74.25 85 LEU A N 1
ATOM 675 C CA . LEU A 1 85 ? -21.449 7.039 50.682 1.00 74.25 85 LEU A CA 1
ATOM 676 C C . LEU A 1 85 ? -22.288 7.977 49.803 1.00 74.25 85 LEU A C 1
ATOM 678 O O . LEU A 1 85 ? -21.854 8.349 48.710 1.00 74.25 85 LEU A O 1
ATOM 682 N N . GLU A 1 86 ? -23.477 8.364 50.266 1.00 72.12 86 GLU A N 1
ATOM 683 C CA . GLU A 1 86 ? -24.337 9.350 49.603 1.00 72.12 86 GLU A CA 1
ATOM 684 C C . GLU A 1 86 ? -23.984 10.792 49.979 1.00 72.12 86 GLU A C 1
ATOM 686 O O . GLU A 1 86 ? -24.245 11.705 49.190 1.00 72.12 86 GLU A O 1
ATOM 691 N N . ALA A 1 87 ? -23.356 11.008 51.140 1.00 71.81 87 ALA A N 1
ATOM 692 C CA . ALA A 1 87 ? -22.906 12.320 51.570 1.00 71.81 87 ALA A CA 1
ATOM 693 C C . ALA A 1 87 ? -21.917 12.895 50.554 1.00 71.81 87 ALA A C 1
ATOM 695 O O . ALA A 1 87 ? -20.775 12.453 50.385 1.00 71.81 87 ALA A O 1
ATOM 696 N N . ARG A 1 88 ? -22.353 13.960 49.884 1.00 64.62 88 ARG A N 1
ATOM 697 C CA . ARG A 1 88 ? -21.461 14.820 49.123 1.00 64.62 88 ARG A CA 1
ATOM 698 C C . ARG A 1 88 ? -20.648 15.611 50.141 1.00 64.62 88 ARG A C 1
ATOM 700 O O . ARG A 1 88 ? -21.095 16.649 50.599 1.00 64.62 88 ARG A O 1
ATOM 707 N N . LEU A 1 89 ? -19.465 15.116 50.500 1.00 63.00 89 LEU A N 1
ATOM 708 C CA . LEU A 1 89 ? -18.515 15.896 51.293 1.00 63.00 89 LEU A CA 1
ATOM 709 C C . LEU A 1 89 ? -18.175 17.172 50.510 1.00 63.00 89 LEU A C 1
ATOM 711 O O . LEU A 1 89 ? -17.480 17.129 49.488 1.00 63.00 89 LEU A O 1
ATOM 715 N N . GLU A 1 90 ? -18.739 18.294 50.944 1.00 58.91 90 GLU A N 1
ATOM 716 C CA . GLU A 1 90 ? -18.500 19.611 50.368 1.00 58.91 90 GLU A CA 1
ATOM 717 C C . GLU A 1 90 ? -17.098 20.071 50.781 1.00 58.91 90 GLU A C 1
ATOM 719 O O . GLU A 1 90 ? -16.784 20.209 51.960 1.00 58.91 90 GLU A O 1
ATOM 724 N N . GLY A 1 91 ? -16.202 20.229 49.804 1.00 68.50 91 GLY A N 1
ATOM 725 C CA . GLY A 1 91 ? -14.823 20.630 50.066 1.00 68.50 91 GLY A CA 1
ATOM 726 C C . GLY A 1 91 ? -13.883 20.427 48.880 1.00 68.50 91 GLY A C 1
ATOM 727 O O . GLY A 1 91 ? -14.108 19.601 47.990 1.00 68.50 91 GLY A O 1
ATOM 728 N N . LYS A 1 92 ? -12.784 21.192 48.865 1.00 72.94 92 LYS A N 1
ATOM 729 C CA . LYS A 1 92 ? -11.701 21.028 47.887 1.00 72.94 92 LYS A CA 1
ATOM 730 C C . LYS A 1 92 ? -10.996 19.695 48.165 1.00 72.94 92 LYS A C 1
ATOM 732 O O . LYS A 1 92 ? -10.418 19.510 49.234 1.00 72.94 92 LYS A O 1
ATOM 737 N N . ARG A 1 93 ? -11.056 18.757 47.209 1.00 69.00 93 ARG A N 1
ATOM 738 C CA . ARG A 1 93 ? -10.408 17.434 47.313 1.00 69.00 93 ARG A CA 1
ATOM 739 C C . ARG A 1 93 ? -8.927 17.591 47.683 1.00 69.00 93 ARG A C 1
ATOM 741 O O . ARG A 1 93 ? -8.206 18.360 47.043 1.00 69.00 93 ARG A O 1
ATOM 748 N N . ARG A 1 94 ? -8.460 16.839 48.684 1.00 76.12 94 ARG A N 1
ATOM 749 C CA . ARG A 1 94 ? -7.036 16.802 49.051 1.00 76.12 94 ARG A CA 1
ATOM 750 C C . ARG A 1 94 ? -6.225 16.094 47.957 1.00 76.12 94 ARG A C 1
ATOM 752 O O . ARG A 1 94 ? -6.689 15.138 47.334 1.00 76.12 94 ARG A O 1
ATOM 759 N N . LYS A 1 95 ? -4.996 16.563 47.721 1.00 76.75 95 LYS A N 1
ATOM 760 C CA . LYS A 1 95 ? -4.046 15.950 46.778 1.00 76.75 95 LYS A CA 1
ATOM 761 C C . LYS A 1 95 ? -3.752 14.511 47.237 1.00 76.75 95 LYS A C 1
ATOM 763 O O . LYS A 1 95 ? -3.341 14.322 48.374 1.00 76.75 95 LYS A O 1
ATOM 768 N N . GLY A 1 96 ? -3.988 13.521 46.371 1.00 70.38 96 GLY A N 1
ATOM 769 C CA . GLY A 1 96 ? -3.771 12.092 46.660 1.00 70.38 96 GLY A CA 1
ATOM 770 C C . GLY A 1 96 ? -5.037 11.233 46.790 1.00 70.38 96 GLY A C 1
ATOM 771 O O . GLY A 1 96 ? -4.927 10.013 46.793 1.00 70.38 96 GLY A O 1
ATOM 772 N N . GLN A 1 97 ? -6.235 11.826 46.841 1.00 69.94 97 GLN A N 1
ATOM 773 C CA . GLN A 1 97 ? -7.489 11.060 46.836 1.00 69.94 97 GLN A CA 1
ATOM 774 C C . GLN A 1 97 ? -7.811 10.521 45.422 1.00 69.94 97 GLN A C 1
ATOM 776 O O . GLN A 1 97 ? -7.579 11.244 44.444 1.00 69.94 97 GLN A O 1
ATOM 781 N N . PRO A 1 98 ? -8.361 9.294 45.277 1.00 66.31 98 PRO A N 1
ATOM 782 C CA . PRO A 1 98 ? -8.784 8.760 43.982 1.00 66.31 98 PRO A CA 1
ATOM 783 C C . PRO A 1 98 ? -9.729 9.721 43.253 1.00 66.31 98 PRO A C 1
ATOM 785 O O . PRO A 1 98 ? -10.664 10.267 43.845 1.00 66.31 98 PRO A O 1
ATOM 788 N N . LYS A 1 99 ? -9.470 9.952 41.957 1.00 67.75 99 LYS A N 1
ATOM 789 C CA . LYS A 1 99 ? -10.294 10.854 41.135 1.00 67.75 99 LYS A CA 1
ATOM 790 C C . LYS A 1 99 ? -11.698 10.290 40.914 1.00 67.75 99 LYS A C 1
ATOM 792 O O . LYS A 1 99 ? -12.651 11.062 40.973 1.00 67.75 99 LYS A O 1
ATOM 797 N N . ARG A 1 100 ? -11.793 8.971 40.714 1.00 74.12 100 ARG A N 1
ATOM 798 C CA . ARG A 1 100 ? -13.050 8.247 40.522 1.00 74.12 100 ARG A CA 1
ATOM 799 C C . ARG A 1 100 ? -13.773 8.010 41.839 1.00 74.12 100 ARG A C 1
ATOM 801 O O . ARG A 1 100 ? -13.164 7.552 42.807 1.00 74.12 100 ARG A O 1
ATOM 808 N N . ARG A 1 101 ? -15.069 8.310 41.865 1.00 74.88 101 ARG A N 1
ATOM 809 C CA . ARG A 1 101 ? -15.976 7.912 42.953 1.00 74.88 101 ARG A CA 1
ATOM 810 C C . ARG A 1 101 ? -16.681 6.612 42.599 1.00 74.88 101 ARG A C 1
ATOM 812 O O . ARG A 1 101 ? -17.039 6.396 41.450 1.00 74.88 101 ARG A O 1
ATOM 819 N N . TRP A 1 102 ? -17.025 5.827 43.614 1.00 75.31 102 TRP A N 1
ATOM 820 C CA . TRP A 1 102 ? -17.873 4.643 43.446 1.00 75.31 102 TRP A CA 1
ATOM 821 C C . TRP A 1 102 ? -19.193 4.964 42.711 1.00 75.31 102 TRP A C 1
ATOM 823 O O . TRP A 1 102 ? -19.660 4.187 41.887 1.00 75.31 102 TRP A O 1
ATOM 833 N N . THR A 1 103 ? -19.805 6.127 42.961 1.00 78.19 103 THR A N 1
ATOM 834 C CA . THR A 1 103 ? -21.028 6.555 42.256 1.00 78.19 103 THR A CA 1
ATOM 835 C C . THR A 1 103 ? -20.807 6.852 40.771 1.00 78.19 103 THR A C 1
ATOM 837 O O . THR A 1 103 ? -21.739 6.708 39.982 1.00 78.19 103 THR A O 1
ATOM 840 N N . GLU A 1 104 ? -19.590 7.233 40.375 1.00 81.75 104 GLU A N 1
ATOM 841 C CA . GLU A 1 104 ? -19.208 7.408 38.970 1.00 81.75 104 GLU A CA 1
ATOM 842 C C . GLU A 1 104 ? -19.049 6.045 38.283 1.00 81.75 104 GLU A C 1
ATOM 844 O O . GLU A 1 104 ? -19.532 5.888 37.166 1.00 81.75 104 GLU A O 1
ATOM 849 N N . ASP A 1 105 ? -18.494 5.043 38.977 1.00 82.69 105 ASP A N 1
ATOM 850 C CA . ASP A 1 105 ? -18.413 3.664 38.471 1.00 82.69 105 ASP A CA 1
ATOM 851 C C . ASP A 1 105 ? -19.815 3.059 38.250 1.00 82.69 105 ASP A C 1
ATOM 853 O O . ASP A 1 105 ? -20.078 2.440 37.222 1.00 82.69 105 ASP A O 1
ATOM 857 N N . ILE A 1 106 ? -20.761 3.292 39.173 1.00 83.69 106 ILE A N 1
ATOM 858 C CA . ILE A 1 106 ? -22.159 2.849 39.006 1.00 83.69 106 ILE A CA 1
ATOM 859 C C . ILE A 1 106 ? -22.805 3.516 37.789 1.00 83.69 106 ILE A C 1
ATOM 861 O O . ILE A 1 106 ? -23.488 2.843 37.015 1.00 83.69 106 ILE A O 1
ATOM 865 N N . LYS A 1 107 ? -22.599 4.829 37.622 1.00 85.94 107 LYS A N 1
ATOM 866 C CA . LYS A 1 107 ? -23.124 5.582 36.476 1.00 85.94 107 LYS A CA 1
ATOM 867 C C . LYS A 1 107 ? -22.562 5.041 35.162 1.00 85.94 107 LYS A C 1
ATOM 869 O O . LYS A 1 107 ? -23.305 4.910 34.197 1.00 85.94 107 LYS A O 1
ATOM 874 N N . GLU A 1 108 ? -21.273 4.724 35.126 1.00 84.81 108 GLU A N 1
ATOM 875 C CA . GLU A 1 108 ? -20.609 4.171 33.945 1.00 84.81 108 GLU A CA 1
ATOM 876 C C . GLU A 1 108 ? -21.112 2.763 33.598 1.00 84.81 108 GLU A C 1
ATOM 878 O O . GLU A 1 108 ? -21.309 2.459 32.424 1.00 84.81 108 GLU A O 1
ATOM 883 N N . TRP A 1 109 ? -21.355 1.899 34.586 1.00 86.00 109 TRP A N 1
ATOM 884 C CA . TRP A 1 109 ? -21.782 0.521 34.310 1.00 86.00 109 TRP A CA 1
ATOM 885 C C . TRP A 1 109 ? -23.274 0.392 34.012 1.00 86.00 109 TRP A C 1
ATOM 887 O O . TRP A 1 109 ? -23.644 -0.384 33.137 1.00 86.00 109 TRP A O 1
ATOM 897 N N . LEU A 1 110 ? -24.133 1.136 34.715 1.00 84.25 110 LEU A N 1
ATOM 898 C CA . LEU A 1 110 ? -25.586 1.084 34.509 1.00 84.25 110 LEU A CA 1
ATOM 899 C C . LEU A 1 110 ? -26.092 2.103 33.475 1.00 84.25 110 LEU A C 1
ATOM 901 O O . LEU A 1 110 ? -27.260 2.043 33.112 1.00 84.25 110 LEU A O 1
ATOM 905 N N . GLN A 1 111 ? -25.251 3.049 33.030 1.00 85.25 111 GLN A N 1
ATOM 906 C CA . GLN A 1 111 ? -25.601 4.124 32.080 1.00 85.25 111 GLN A CA 1
ATOM 907 C C . GLN A 1 111 ? -26.813 4.981 32.509 1.00 85.25 111 GLN A C 1
ATOM 909 O O . GLN A 1 111 ? -27.455 5.637 31.694 1.00 85.25 111 GLN A O 1
ATOM 914 N N . ILE A 1 112 ? -27.106 5.021 33.811 1.00 87.19 112 ILE A N 1
ATOM 915 C CA . ILE A 1 112 ? -28.182 5.811 34.429 1.00 87.19 112 ILE A CA 1
ATOM 916 C C . ILE A 1 112 ? -27.620 6.682 35.550 1.00 87.19 112 ILE A C 1
ATOM 918 O O . ILE A 1 112 ? -26.530 6.440 36.075 1.00 87.19 112 ILE A O 1
ATOM 922 N N . SER A 1 113 ? -28.362 7.715 35.947 1.00 86.75 113 SER A N 1
ATOM 923 C CA . SER A 1 113 ? -27.938 8.557 37.064 1.00 86.75 113 SER A CA 1
ATOM 924 C C . SER A 1 113 ? -27.883 7.748 38.379 1.00 86.75 113 SER A C 1
ATOM 926 O O . SER A 1 113 ? -28.717 6.869 38.597 1.00 86.75 113 SER A O 1
ATOM 928 N N . PRO A 1 114 ? -26.937 8.026 39.297 1.00 82.12 114 PRO A N 1
ATOM 929 C CA . PRO A 1 114 ? -26.844 7.304 40.574 1.00 82.12 114 PRO A CA 1
ATOM 930 C C . PRO A 1 114 ? -28.102 7.414 41.452 1.00 82.12 114 PRO A C 1
ATOM 932 O O . PRO A 1 114 ? -28.367 6.542 42.280 1.00 82.12 114 PRO A O 1
ATOM 935 N N . THR A 1 115 ? -28.879 8.485 41.281 1.00 83.81 115 THR A N 1
ATOM 936 C CA . THR A 1 115 ? -30.176 8.698 41.936 1.00 83.81 115 THR A CA 1
ATOM 937 C C . THR A 1 115 ? -31.242 7.759 41.374 1.00 83.81 115 THR A C 1
ATOM 939 O O . THR A 1 115 ? -31.933 7.093 42.142 1.00 83.81 115 THR A O 1
ATOM 942 N N . GLU A 1 116 ? -31.319 7.636 40.047 1.00 86.81 116 GLU A N 1
ATOM 943 C CA . GLU A 1 116 ? -32.202 6.696 39.344 1.00 86.81 116 GLU A CA 1
ATOM 944 C C . GLU A 1 116 ? -31.847 5.243 39.675 1.00 86.81 116 GLU A C 1
ATOM 946 O O . GLU A 1 116 ? -32.717 4.464 40.065 1.00 86.81 116 GLU A O 1
ATOM 951 N N . ALA A 1 117 ? -30.551 4.913 39.648 1.00 86.12 117 ALA A N 1
ATOM 952 C CA . ALA A 1 117 ? -30.041 3.614 40.073 1.00 86.12 117 ALA A CA 1
ATOM 953 C C . ALA A 1 117 ? -30.441 3.294 41.518 1.00 86.12 117 ALA A C 1
ATOM 955 O O . ALA A 1 117 ? -30.776 2.155 41.831 1.00 86.12 117 ALA A O 1
ATOM 956 N N . GLY A 1 118 ? -30.430 4.297 42.402 1.00 86.75 118 GLY A N 1
ATOM 957 C CA . GLY A 1 118 ? -30.876 4.154 43.784 1.00 86.75 118 GLY A CA 1
ATOM 958 C C . GLY A 1 118 ? -32.370 3.859 43.913 1.00 86.75 118 GLY A C 1
ATOM 959 O O . GLY A 1 118 ? -32.752 3.030 44.736 1.00 86.75 118 GLY A O 1
ATOM 960 N N . ARG A 1 119 ? -33.206 4.494 43.082 1.00 87.62 119 ARG A N 1
ATOM 961 C CA . ARG A 1 119 ? -34.657 4.260 43.039 1.00 87.62 119 ARG A CA 1
ATOM 962 C C . ARG A 1 119 ? -34.982 2.850 42.552 1.00 87.62 119 ARG A C 1
ATOM 964 O O . ARG A 1 119 ? -35.797 2.160 43.155 1.00 87.62 119 ARG A O 1
ATOM 971 N N . GLU A 1 120 ? -34.310 2.396 41.502 1.00 88.50 120 GLU A N 1
ATOM 972 C CA . GLU A 1 120 ? -34.482 1.037 40.980 1.00 88.50 120 GLU A CA 1
ATOM 973 C C . GLU A 1 120 ? -33.939 -0.028 41.931 1.00 88.50 120 GLU A C 1
ATOM 975 O O . GLU A 1 120 ? -34.547 -1.085 42.087 1.00 88.50 120 GLU A O 1
ATOM 980 N N . ALA A 1 121 ? -32.835 0.269 42.621 1.00 87.62 121 ALA A N 1
ATOM 981 C CA . ALA A 1 121 ? -32.234 -0.610 43.616 1.00 87.62 121 ALA A CA 1
ATOM 982 C C . ALA A 1 121 ? -33.165 -0.956 44.789 1.00 87.62 121 ALA A C 1
ATOM 984 O O . ALA A 1 121 ? -32.970 -2.005 45.414 1.00 87.62 121 ALA A O 1
ATOM 985 N N . GLN A 1 122 ? -34.184 -0.131 45.069 1.00 86.56 122 GLN A N 1
ATOM 986 C CA . GLN A 1 122 ? -35.199 -0.437 46.082 1.00 86.56 122 GLN A CA 1
ATOM 987 C C . GLN A 1 122 ? -35.984 -1.710 45.737 1.00 86.56 122 GLN A C 1
ATOM 989 O O . GLN A 1 122 ? -36.284 -2.507 46.627 1.00 86.56 122 GLN A O 1
ATOM 994 N N . LYS A 1 123 ? -36.259 -1.955 44.448 1.00 88.81 123 LYS A N 1
ATOM 995 C CA . LYS A 1 123 ? -36.970 -3.150 43.975 1.00 88.81 123 LYS A CA 1
ATOM 996 C C . LYS A 1 123 ? -35.977 -4.201 43.483 1.00 88.81 123 LYS A C 1
ATOM 998 O O . LYS A 1 123 ? -35.393 -4.090 42.406 1.00 88.81 123 LYS A O 1
ATOM 1003 N N . ARG A 1 124 ? -35.809 -5.280 44.257 1.00 84.81 124 ARG A N 1
ATOM 1004 C CA . ARG A 1 124 ? -34.850 -6.363 43.949 1.00 84.81 124 ARG A CA 1
ATOM 1005 C C . ARG A 1 124 ? -35.101 -7.016 42.586 1.00 84.81 124 ARG A C 1
ATOM 1007 O O . ARG A 1 124 ? -34.140 -7.392 41.917 1.00 84.81 124 ARG A O 1
ATOM 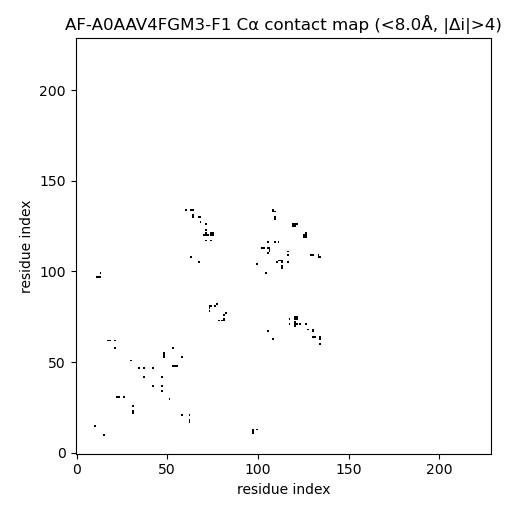1014 N N . GLU A 1 125 ? -36.367 -7.147 42.203 1.00 85.44 125 GLU A N 1
ATOM 1015 C CA . GLU A 1 125 ? -36.817 -7.720 40.928 1.00 85.44 125 GLU A CA 1
ATOM 1016 C C . GLU A 1 125 ? -36.418 -6.876 39.711 1.00 85.44 125 GLU A C 1
ATOM 1018 O O . GLU A 1 125 ? -36.112 -7.436 38.667 1.00 85.44 125 GLU A O 1
ATOM 1023 N N . VAL A 1 126 ? -36.326 -5.552 39.868 1.00 86.62 126 VAL A N 1
ATOM 1024 C CA . VAL A 1 126 ? -35.911 -4.621 38.806 1.00 86.62 126 VAL A CA 1
ATOM 1025 C C . VAL A 1 126 ? -34.389 -4.504 38.754 1.00 86.62 126 VAL A C 1
ATOM 1027 O O . VAL A 1 126 ? -33.784 -4.475 37.683 1.00 86.62 126 VAL A O 1
ATOM 1030 N N . PHE A 1 127 ? -33.744 -4.482 39.920 1.00 89.00 127 PHE A N 1
ATOM 1031 C CA . PHE A 1 127 ? -32.308 -4.243 40.010 1.00 89.00 127 PHE A CA 1
ATOM 1032 C C . PHE A 1 127 ? -31.463 -5.462 39.611 1.00 89.00 127 PHE A C 1
ATOM 1034 O O . PHE A 1 127 ? -30.442 -5.315 38.942 1.00 89.00 127 PHE A O 1
ATOM 1041 N N . ARG A 1 128 ? -31.875 -6.687 39.973 1.00 87.31 128 ARG A N 1
ATOM 1042 C CA . ARG A 1 128 ? -31.109 -7.908 39.649 1.00 87.31 128 ARG A CA 1
ATOM 1043 C C . ARG A 1 128 ? -30.895 -8.126 38.141 1.00 87.31 128 ARG A C 1
ATOM 1045 O O . ARG A 1 128 ? -29.749 -8.393 37.770 1.00 87.31 128 ARG A O 1
ATOM 1052 N N . PRO A 1 129 ? -31.925 -8.017 37.279 1.00 88.62 129 PRO A N 1
ATOM 1053 C CA . PRO A 1 129 ? -31.753 -8.121 35.832 1.00 88.62 129 PRO A CA 1
ATOM 1054 C C . PRO A 1 129 ? -30.783 -7.075 35.279 1.00 88.62 129 PRO A C 1
ATOM 1056 O O . PRO A 1 129 ? -29.883 -7.437 34.528 1.00 88.62 129 PRO A O 1
ATOM 1059 N N . ARG A 1 130 ? -30.876 -5.818 35.735 1.00 86.44 130 ARG A N 1
ATOM 1060 C CA . ARG A 1 130 ? -29.978 -4.738 35.294 1.00 86.44 130 ARG A CA 1
ATOM 1061 C C . ARG A 1 130 ? -28.517 -4.977 35.649 1.00 86.44 130 ARG A C 1
ATOM 1063 O O . ARG A 1 130 ? -27.638 -4.732 34.830 1.00 86.44 130 ARG A O 1
ATOM 1070 N N . VAL A 1 131 ? -28.235 -5.504 36.842 1.00 87.06 131 VAL A N 1
ATOM 1071 C CA . VAL A 1 131 ? -26.861 -5.882 37.220 1.00 87.06 131 VAL A CA 1
ATOM 1072 C C . VAL A 1 131 ? -26.322 -6.987 36.311 1.00 87.06 131 VAL A C 1
ATOM 1074 O O . VAL A 1 131 ? -25.159 -6.941 35.907 1.00 87.06 131 VAL A O 1
ATOM 1077 N N . ARG A 1 132 ? -27.158 -7.975 35.974 1.00 84.19 132 ARG A N 1
ATOM 1078 C CA . ARG A 1 132 ? -26.776 -9.066 35.069 1.00 84.19 132 ARG A CA 1
ATOM 1079 C C . ARG A 1 132 ? -26.492 -8.542 33.661 1.00 84.19 132 ARG A C 1
ATOM 1081 O O . ARG A 1 132 ? -25.468 -8.902 33.089 1.00 84.19 132 ARG A O 1
ATOM 1088 N N . GLU A 1 133 ? -27.352 -7.668 33.152 1.00 83.25 133 GLU A N 1
ATOM 1089 C CA . GLU A 1 133 ? -27.207 -7.029 31.844 1.00 83.25 133 GLU A CA 1
ATOM 1090 C C . GLU A 1 133 ? -25.919 -6.201 31.766 1.00 83.25 133 GLU A C 1
ATOM 1092 O O . GLU A 1 133 ? -25.070 -6.485 30.924 1.00 83.25 133 GLU A O 1
ATOM 1097 N N . ALA A 1 134 ? -25.698 -5.292 32.720 1.00 81.25 134 ALA A N 1
ATOM 1098 C CA . ALA A 1 134 ? -24.492 -4.462 32.801 1.00 81.25 134 ALA A CA 1
ATOM 1099 C C . ALA A 1 134 ? -23.186 -5.267 32.940 1.00 81.25 134 ALA A C 1
ATOM 1101 O O . ALA A 1 134 ? -22.108 -4.786 32.597 1.00 81.25 134 ALA A O 1
ATOM 1102 N N . THR A 1 135 ? -23.267 -6.498 33.451 1.00 80.06 135 THR A N 1
ATOM 1103 C CA . THR A 1 135 ? -22.117 -7.411 33.527 1.00 80.06 135 THR A CA 1
ATOM 1104 C C . THR A 1 135 ? -21.893 -8.162 32.205 1.00 80.06 135 THR A C 1
ATOM 1106 O O . THR A 1 135 ? -20.767 -8.538 31.897 1.00 80.06 135 THR A O 1
ATOM 1109 N N . SER A 1 136 ? -22.946 -8.378 31.409 1.00 69.81 136 SER A N 1
ATOM 1110 C CA . SER A 1 136 ? -22.892 -9.105 30.129 1.00 69.81 136 SER A CA 1
ATOM 1111 C C . SER A 1 136 ? -22.515 -8.233 28.923 1.00 69.81 136 SER A C 1
ATOM 1113 O O . SER A 1 136 ? -21.912 -8.728 27.968 1.00 69.81 136 SER A O 1
ATOM 1115 N N . THR A 1 137 ? -22.817 -6.931 28.974 1.00 57.03 137 THR A N 1
ATOM 1116 C CA . THR A 1 137 ? -22.664 -5.983 27.856 1.00 57.03 137 THR A CA 1
ATOM 1117 C C . THR A 1 137 ? -21.217 -5.698 27.442 1.00 57.03 137 THR A C 1
ATOM 1119 O O . THR A 1 137 ? -21.003 -5.177 26.351 1.00 57.03 137 THR A O 1
ATOM 1122 N N . GLN A 1 138 ? -20.219 -6.077 28.252 1.00 56.53 138 GLN A N 1
ATOM 1123 C CA . GLN A 1 138 ? -18.796 -5.904 27.924 1.00 56.53 138 GLN A CA 1
ATOM 1124 C C . GLN A 1 138 ? -18.423 -6.598 26.599 1.00 56.53 138 GLN A C 1
ATOM 1126 O O . GLN A 1 138 ? -17.754 -6.005 25.763 1.00 56.53 138 GLN A O 1
ATOM 1131 N N . THR A 1 139 ? -18.948 -7.803 26.365 1.00 50.75 139 THR A N 1
ATOM 1132 C CA . THR A 1 139 ? -18.627 -8.619 25.178 1.00 50.75 139 THR A CA 1
ATOM 1133 C C . THR A 1 139 ? -19.081 -7.996 23.848 1.00 50.75 139 THR A C 1
ATOM 1135 O O . THR A 1 139 ? -18.438 -8.193 22.822 1.00 50.75 139 THR A O 1
ATOM 1138 N N . TRP A 1 140 ? -20.141 -7.178 23.860 1.00 50.72 140 TRP A N 1
ATOM 1139 C CA . TRP A 1 140 ? -20.688 -6.523 22.662 1.00 50.72 140 TRP A CA 1
ATOM 1140 C C . TRP A 1 140 ? -19.856 -5.323 22.192 1.00 50.72 140 TRP A C 1
ATOM 1142 O O . TRP A 1 140 ? -19.891 -4.960 21.015 1.00 50.72 140 TRP A O 1
ATOM 1152 N N . GLN A 1 141 ? -19.136 -4.664 23.108 1.00 52.12 141 GLN A N 1
ATOM 1153 C CA . GLN A 1 141 ? -18.197 -3.596 22.749 1.00 52.12 141 GLN A CA 1
ATOM 1154 C C . GLN A 1 141 ? -16.956 -4.185 22.073 1.00 52.12 141 GLN A C 1
ATOM 1156 O O . GLN A 1 141 ? -16.489 -3.628 21.081 1.00 52.12 141 GLN A O 1
ATOM 1161 N N . ASP A 1 142 ? -16.488 -5.341 22.546 1.00 58.53 142 ASP A N 1
ATOM 1162 C CA . ASP A 1 142 ? -15.320 -6.018 21.983 1.00 58.53 142 ASP A CA 1
ATOM 1163 C C . ASP A 1 142 ? -15.571 -6.465 20.534 1.00 58.53 142 ASP A C 1
ATOM 1165 O O . ASP A 1 142 ? -14.719 -6.253 19.676 1.00 58.53 142 ASP A O 1
ATOM 1169 N N . GLU A 1 143 ? -16.764 -6.973 20.209 1.00 68.25 143 GLU A N 1
ATOM 1170 C CA . GLU A 1 143 ? -17.101 -7.383 18.837 1.00 68.25 143 GLU A CA 1
ATOM 1171 C C . GLU A 1 143 ? -17.105 -6.200 17.851 1.00 68.25 143 GLU A C 1
ATOM 1173 O O . GLU A 1 143 ? -16.529 -6.284 16.766 1.00 68.25 143 GLU A O 1
ATOM 1178 N N . LYS A 1 144 ? -17.669 -5.048 18.241 1.00 78.12 144 LYS A N 1
ATOM 1179 C CA . LYS A 1 144 ? -17.650 -3.836 17.401 1.00 78.12 144 LYS A CA 1
ATOM 1180 C C . LYS A 1 144 ? -16.237 -3.298 17.205 1.00 78.12 144 LYS A C 1
ATOM 1182 O O . LYS A 1 144 ? -15.894 -2.882 16.099 1.00 78.12 144 LYS A O 1
ATOM 1187 N N . VAL A 1 145 ? -15.418 -3.309 18.257 1.00 78.75 145 VAL A N 1
ATOM 1188 C CA . VAL A 1 145 ? -14.010 -2.901 18.173 1.00 78.75 145 VAL A CA 1
ATOM 1189 C C . VAL A 1 145 ? -13.241 -3.849 17.258 1.00 78.75 145 VAL A C 1
ATOM 1191 O O . VAL A 1 145 ? -12.496 -3.373 16.407 1.00 78.75 145 VAL A O 1
ATOM 1194 N N . VAL A 1 146 ? -13.464 -5.162 17.353 1.00 82.75 146 VAL A N 1
ATOM 1195 C CA . VAL A 1 146 ? -12.854 -6.151 16.452 1.00 82.75 146 VAL A CA 1
ATOM 1196 C C . VAL A 1 146 ? -13.259 -5.890 15.004 1.00 82.75 146 VAL A C 1
ATOM 1198 O O . VAL A 1 146 ? -12.381 -5.840 14.150 1.00 82.75 146 VAL A O 1
ATOM 1201 N N . VAL A 1 147 ? -14.540 -5.641 14.713 1.00 87.25 147 VAL A N 1
ATOM 1202 C CA . VAL A 1 147 ? -14.989 -5.306 13.349 1.00 87.25 147 VAL A CA 1
ATOM 1203 C C . VAL A 1 147 ? -14.309 -4.036 12.841 1.00 87.25 147 VAL A C 1
ATOM 1205 O O . VAL A 1 147 ? -13.789 -4.036 11.728 1.00 87.25 147 VAL A O 1
ATOM 1208 N N . ILE A 1 148 ? -14.251 -2.970 13.646 1.00 87.38 148 ILE A N 1
ATOM 1209 C CA . ILE A 1 148 ? -13.566 -1.725 13.264 1.00 87.38 148 ILE A CA 1
ATOM 1210 C C . ILE A 1 148 ? -12.085 -1.992 12.986 1.00 87.38 148 ILE A C 1
ATOM 1212 O O . ILE A 1 148 ? -11.573 -1.558 11.958 1.00 87.38 148 ILE A O 1
ATOM 1216 N N . VAL A 1 149 ? -11.399 -2.727 13.863 1.00 89.38 149 VAL A N 1
ATOM 1217 C CA . VAL A 1 149 ? -9.984 -3.077 13.689 1.00 89.38 149 VAL A CA 1
ATOM 1218 C C . VAL A 1 149 ? -9.786 -3.897 12.417 1.00 89.38 149 VAL A C 1
ATOM 1220 O O . VAL A 1 149 ? -8.901 -3.573 11.634 1.00 89.38 149 VAL A O 1
ATOM 1223 N N . VAL A 1 150 ? -10.622 -4.905 12.164 1.00 92.44 150 VAL A N 1
ATOM 1224 C CA . VAL A 1 150 ? -10.562 -5.722 10.944 1.00 92.44 150 VAL A CA 1
ATOM 1225 C C . VAL A 1 150 ? -10.773 -4.857 9.705 1.00 92.44 150 VAL A C 1
ATOM 1227 O O . VAL A 1 150 ? -9.980 -4.946 8.775 1.00 92.44 150 VAL A O 1
ATOM 1230 N N . VAL A 1 151 ? -11.779 -3.979 9.696 1.00 95.25 151 VAL A N 1
ATOM 1231 C CA . VAL A 1 151 ? -12.026 -3.057 8.577 1.00 95.25 151 VAL A CA 1
ATOM 1232 C C . VAL A 1 151 ? -10.823 -2.145 8.352 1.00 95.25 151 VAL A C 1
ATOM 1234 O O . VAL A 1 151 ? -10.367 -2.017 7.220 1.00 95.25 151 VAL A O 1
ATOM 1237 N N . VAL A 1 152 ? -10.265 -1.555 9.410 1.00 95.69 152 VAL A N 1
ATOM 1238 C CA . VAL A 1 152 ? -9.070 -0.705 9.315 1.00 95.69 152 VAL A CA 1
ATOM 1239 C C . VAL A 1 152 ? -7.886 -1.495 8.761 1.00 95.69 152 VAL A C 1
ATOM 1241 O O . VAL A 1 152 ? -7.215 -1.015 7.853 1.00 95.69 152 VAL A O 1
ATOM 1244 N N . VAL A 1 153 ? -7.649 -2.716 9.245 1.00 96.00 153 VAL A N 1
ATOM 1245 C CA . VAL A 1 153 ? -6.580 -3.593 8.745 1.00 96.00 153 VAL A CA 1
ATOM 1246 C C . VAL A 1 153 ? -6.788 -3.911 7.267 1.00 96.00 153 VAL A C 1
ATOM 1248 O O . VAL A 1 153 ? -5.849 -3.773 6.489 1.00 96.00 153 VAL A O 1
ATOM 1251 N N . VAL A 1 154 ? -8.005 -4.270 6.852 1.00 96.94 154 VAL A N 1
ATOM 1252 C CA . VAL A 1 154 ? -8.334 -4.538 5.444 1.00 96.94 154 VAL A CA 1
ATOM 1253 C C . VAL A 1 154 ? -8.085 -3.301 4.586 1.00 96.94 154 VAL A C 1
ATOM 1255 O O . VAL A 1 154 ? -7.432 -3.409 3.553 1.00 96.94 154 VAL A O 1
ATOM 1258 N N . VAL A 1 155 ? -8.534 -2.121 5.020 1.00 97.38 155 VAL A N 1
ATOM 1259 C CA . VAL A 1 155 ? -8.288 -0.859 4.307 1.00 97.38 155 VAL A CA 1
ATOM 1260 C C . VAL A 1 155 ? -6.790 -0.606 4.172 1.00 97.38 155 VAL A C 1
ATOM 1262 O O . VAL A 1 155 ? -6.323 -0.340 3.069 1.00 97.38 155 VAL A O 1
ATOM 1265 N N . VAL A 1 156 ? -6.019 -0.745 5.253 1.00 97.44 156 VAL A N 1
ATOM 1266 C CA . VAL A 1 156 ? -4.558 -0.574 5.225 1.00 97.44 156 VAL A CA 1
ATOM 1267 C C . VAL A 1 156 ? -3.911 -1.555 4.248 1.00 97.44 156 VAL A C 1
ATOM 1269 O O . VAL A 1 156 ? -3.095 -1.139 3.431 1.00 97.44 156 VAL A O 1
ATOM 1272 N N . VAL A 1 157 ? -4.300 -2.832 4.275 1.00 97.75 157 VAL A N 1
ATOM 1273 C CA . VAL A 1 157 ? -3.798 -3.851 3.340 1.00 97.75 157 VAL A CA 1
ATOM 1274 C C . VAL A 1 157 ? -4.118 -3.471 1.895 1.00 97.75 157 VAL A C 1
ATOM 1276 O O . VAL A 1 157 ? -3.231 -3.521 1.047 1.00 97.75 157 VAL A O 1
ATOM 1279 N N . VAL A 1 158 ? -5.345 -3.027 1.610 1.00 98.06 158 VAL A N 1
ATOM 1280 C CA . VAL A 1 158 ? -5.743 -2.560 0.273 1.00 98.06 158 VAL A CA 1
ATOM 1281 C C . VAL A 1 158 ? -4.899 -1.363 -0.163 1.00 98.06 158 VAL A C 1
ATOM 1283 O O . VAL A 1 158 ? -4.386 -1.366 -1.280 1.00 98.06 158 VAL A O 1
ATOM 1286 N N . VAL A 1 159 ? -4.689 -0.369 0.707 1.00 98.00 159 VAL A N 1
ATOM 1287 C CA . VAL A 1 159 ? -3.829 0.785 0.398 1.00 98.00 159 VAL A CA 1
ATOM 1288 C C . VAL A 1 159 ? -2.404 0.336 0.081 1.00 98.00 159 VAL A C 1
ATOM 1290 O O . VAL A 1 159 ? -1.836 0.782 -0.914 1.00 98.00 159 VAL A O 1
ATOM 1293 N N . VAL A 1 160 ? -1.834 -0.575 0.872 1.00 98.06 160 VAL A N 1
ATOM 1294 C CA . VAL A 1 160 ? -0.489 -1.117 0.624 1.00 98.06 160 VAL A CA 1
ATOM 1295 C C . VAL A 1 160 ? -0.425 -1.817 -0.734 1.00 98.06 160 VAL A C 1
ATOM 1297 O O . VAL A 1 160 ? 0.499 -1.554 -1.499 1.00 98.06 160 VAL A O 1
ATOM 1300 N N . ILE A 1 161 ? -1.416 -2.647 -1.072 1.00 98.12 161 ILE A N 1
ATOM 1301 C CA . ILE A 1 161 ? -1.490 -3.317 -2.380 1.00 98.12 161 ILE A CA 1
ATOM 1302 C C . ILE A 1 161 ? -1.527 -2.285 -3.512 1.00 98.12 161 ILE A C 1
ATOM 1304 O O . ILE A 1 161 ? -0.765 -2.406 -4.468 1.00 98.12 161 ILE A O 1
ATOM 1308 N N . VAL A 1 162 ? -2.361 -1.248 -3.395 1.00 98.25 162 VAL A N 1
ATOM 1309 C CA . VAL A 1 162 ? -2.448 -0.176 -4.399 1.00 98.25 162 VAL A CA 1
ATOM 1310 C C . VAL A 1 162 ? -1.100 0.525 -4.568 1.00 98.25 162 VAL A C 1
ATOM 1312 O O . VAL A 1 162 ? -0.649 0.704 -5.697 1.00 98.25 162 VAL A O 1
ATOM 1315 N N . VAL A 1 163 ? -0.420 0.871 -3.472 1.00 98.25 163 VAL A N 1
ATOM 1316 C CA . VAL A 1 163 ? 0.911 1.499 -3.520 1.00 98.25 163 VAL A CA 1
ATOM 1317 C C . VAL A 1 163 ? 1.921 0.593 -4.223 1.00 98.25 163 VAL A C 1
ATOM 1319 O O . VAL A 1 163 ? 2.648 1.061 -5.098 1.00 98.25 163 VAL A O 1
ATOM 1322 N N . VAL A 1 164 ? 1.945 -0.702 -3.897 1.00 98.25 164 VAL A N 1
ATOM 1323 C CA . VAL A 1 164 ? 2.835 -1.677 -4.549 1.00 98.25 164 VAL A CA 1
ATOM 1324 C C . VAL A 1 164 ? 2.564 -1.741 -6.051 1.00 98.25 164 VAL A C 1
ATOM 1326 O O . VAL A 1 164 ? 3.504 -1.666 -6.840 1.00 98.25 164 VAL A O 1
ATOM 1329 N N . VAL A 1 165 ? 1.295 -1.815 -6.462 1.00 98.38 165 VAL A N 1
ATOM 1330 C CA . VAL A 1 165 ? 0.909 -1.821 -7.882 1.00 98.38 165 VAL A CA 1
ATOM 1331 C C . VAL A 1 165 ? 1.387 -0.550 -8.585 1.00 98.38 165 VAL A C 1
ATOM 1333 O O . VAL A 1 165 ? 1.991 -0.640 -9.651 1.00 98.38 165 VAL A O 1
ATOM 1336 N N . VAL A 1 166 ? 1.186 0.624 -7.981 1.00 98.31 166 VAL A N 1
ATOM 1337 C CA . VAL A 1 166 ? 1.656 1.903 -8.540 1.00 98.31 166 VAL A CA 1
ATOM 1338 C C . VAL A 1 166 ? 3.174 1.900 -8.721 1.00 98.31 166 VAL A C 1
ATOM 1340 O O . VAL A 1 166 ? 3.659 2.268 -9.789 1.00 98.31 166 VAL A O 1
ATOM 1343 N N . VAL A 1 167 ? 3.934 1.440 -7.724 1.00 98.44 167 VAL A N 1
ATOM 1344 C CA . VAL A 1 167 ? 5.401 1.349 -7.811 1.00 98.44 167 VAL A CA 1
ATOM 1345 C C . VAL A 1 167 ? 5.831 0.417 -8.946 1.00 98.44 167 VAL A C 1
ATOM 1347 O O . VAL A 1 167 ? 6.708 0.779 -9.727 1.00 98.44 167 VAL A O 1
ATOM 1350 N N . VAL A 1 168 ? 5.196 -0.749 -9.086 1.00 98.25 168 VAL A N 1
ATOM 1351 C CA . VAL A 1 168 ? 5.487 -1.695 -10.176 1.00 98.25 168 VAL A CA 1
ATOM 1352 C C . VAL A 1 168 ? 5.220 -1.065 -11.544 1.00 98.25 168 VAL A C 1
ATOM 1354 O O . VAL A 1 168 ? 6.053 -1.181 -12.443 1.00 98.25 168 VAL A O 1
ATOM 1357 N N . VAL A 1 169 ? 4.101 -0.352 -11.699 1.00 98.44 169 VAL A N 1
ATOM 1358 C CA . VAL A 1 169 ? 3.771 0.362 -12.942 1.00 98.44 169 VAL A CA 1
ATOM 1359 C C . VAL A 1 169 ? 4.816 1.434 -13.251 1.00 98.44 169 VAL A C 1
ATOM 1361 O O . VAL A 1 169 ? 5.278 1.519 -14.387 1.00 98.44 169 VAL A O 1
ATOM 1364 N N . LEU A 1 170 ? 5.242 2.216 -12.256 1.00 98.50 170 LEU A N 1
ATOM 1365 C CA . LEU A 1 170 ? 6.290 3.225 -12.437 1.00 98.50 170 LEU A CA 1
ATOM 1366 C C . LEU A 1 170 ? 7.614 2.595 -12.884 1.00 98.50 170 LEU A C 1
ATOM 1368 O O . LEU A 1 170 ? 8.234 3.091 -13.824 1.00 98.50 170 LEU A O 1
ATOM 1372 N N . ILE A 1 171 ? 8.024 1.484 -12.266 1.00 98.44 171 ILE A N 1
ATOM 1373 C CA . ILE A 1 171 ? 9.227 0.743 -12.672 1.00 98.44 171 ILE A CA 1
ATOM 1374 C C . ILE A 1 171 ? 9.098 0.278 -14.126 1.00 98.44 171 ILE A C 1
ATOM 1376 O O . ILE A 1 171 ? 10.023 0.478 -14.911 1.00 98.44 171 ILE A O 1
ATOM 1380 N N . ALA A 1 172 ? 7.952 -0.288 -14.512 1.00 98.19 172 ALA A N 1
ATOM 1381 C CA . ALA A 1 172 ? 7.714 -0.724 -15.885 1.00 98.19 172 ALA A CA 1
ATOM 1382 C C . ALA A 1 172 ? 7.826 0.439 -16.888 1.00 98.19 172 ALA A C 1
ATOM 1384 O O . ALA A 1 172 ? 8.497 0.299 -17.909 1.00 98.19 172 ALA A O 1
ATOM 1385 N N . VAL A 1 173 ? 7.244 1.603 -16.580 1.00 98.50 173 VAL A N 1
ATOM 1386 C CA . VAL A 1 173 ? 7.351 2.813 -17.416 1.00 98.50 173 VAL A CA 1
ATOM 1387 C C . VAL A 1 173 ? 8.808 3.260 -17.567 1.00 98.50 173 VAL A C 1
ATOM 1389 O O . VAL A 1 173 ? 9.244 3.552 -18.681 1.00 98.50 173 VAL A O 1
ATOM 1392 N N . VAL A 1 174 ? 9.580 3.272 -16.477 1.00 98.50 174 VAL A N 1
ATOM 1393 C CA . VAL A 1 174 ? 11.010 3.624 -16.509 1.00 98.50 174 VAL A CA 1
ATOM 1394 C C . VAL A 1 174 ? 11.798 2.646 -17.381 1.00 98.50 174 VAL A C 1
ATOM 1396 O O . VAL A 1 174 ? 12.603 3.076 -18.204 1.00 98.50 174 VAL A O 1
ATOM 1399 N N . VAL A 1 175 ? 11.545 1.341 -17.256 1.00 98.56 175 VAL A N 1
ATOM 1400 C CA . VAL A 1 175 ? 12.196 0.317 -18.088 1.00 98.56 175 VAL A CA 1
ATOM 1401 C C . VAL A 1 175 ? 11.870 0.526 -19.565 1.00 98.56 175 VAL A C 1
ATOM 1403 O O . VAL A 1 175 ? 12.782 0.525 -20.389 1.00 98.56 175 VAL A O 1
ATOM 1406 N N . VAL A 1 176 ? 10.601 0.765 -19.910 1.00 98.50 176 VAL A N 1
ATOM 1407 C CA . VAL A 1 176 ? 10.190 1.055 -21.294 1.00 98.50 176 VAL A CA 1
ATOM 1408 C C . VAL A 1 176 ? 10.916 2.289 -21.830 1.00 98.50 176 VAL A C 1
ATOM 1410 O O . VAL A 1 176 ? 11.444 2.249 -22.939 1.00 98.50 176 VAL A O 1
ATOM 1413 N N . PHE A 1 177 ? 11.006 3.360 -21.040 1.00 98.31 177 PHE A N 1
ATOM 1414 C CA . PHE A 1 177 ? 11.741 4.563 -21.429 1.00 98.31 177 PHE A CA 1
ATOM 1415 C C . PHE A 1 177 ? 13.225 4.274 -21.697 1.00 98.31 177 PHE A C 1
ATOM 1417 O O . PHE A 1 177 ? 13.748 4.685 -22.732 1.00 98.31 177 PHE A O 1
ATOM 1424 N N . ILE A 1 178 ? 13.890 3.516 -20.818 1.00 98.50 178 ILE A N 1
ATOM 1425 C CA . ILE A 1 178 ? 15.291 3.104 -21.008 1.00 98.50 178 ILE A CA 1
ATOM 1426 C C . ILE A 1 178 ? 15.450 2.314 -22.311 1.00 98.50 178 ILE A C 1
ATOM 1428 O O . ILE A 1 178 ? 16.357 2.605 -23.087 1.00 98.50 178 ILE A O 1
ATOM 1432 N N . VAL A 1 179 ? 14.562 1.354 -22.584 1.00 98.50 179 VAL A N 1
ATOM 1433 C CA . VAL A 1 179 ? 14.596 0.564 -23.825 1.00 98.50 179 VAL A CA 1
ATOM 1434 C C . VAL A 1 179 ? 14.469 1.467 -25.051 1.00 98.50 179 VAL A C 1
ATOM 1436 O O . VAL A 1 179 ? 15.261 1.333 -25.981 1.00 98.50 179 VAL A O 1
ATOM 1439 N N . VAL A 1 180 ? 13.533 2.421 -25.045 1.00 98.50 180 VAL A N 1
ATOM 1440 C CA . VAL A 1 180 ? 13.372 3.386 -26.145 1.00 98.50 180 VAL A CA 1
ATOM 1441 C C . VAL A 1 180 ? 14.650 4.199 -26.352 1.00 98.50 180 VAL A C 1
ATOM 1443 O O . VAL A 1 180 ? 15.117 4.311 -27.483 1.00 98.50 180 VAL A O 1
ATOM 1446 N N . VAL A 1 181 ? 15.254 4.720 -25.280 1.00 98.50 181 VAL A N 1
ATOM 1447 C CA . VAL A 1 181 ? 16.517 5.471 -25.361 1.00 98.50 181 VAL A CA 1
ATOM 1448 C C . VAL A 1 181 ? 17.632 4.610 -25.955 1.00 98.50 181 VAL A C 1
ATOM 1450 O O . VAL A 1 181 ? 18.330 5.063 -26.858 1.00 98.50 181 VAL A O 1
ATOM 1453 N N . VAL A 1 182 ? 17.777 3.361 -25.504 1.00 98.50 182 VAL A N 1
ATOM 1454 C CA . VAL A 1 182 ? 18.780 2.427 -26.040 1.00 98.50 182 VAL A CA 1
ATOM 1455 C C . VAL A 1 182 ? 18.559 2.187 -27.532 1.00 98.50 182 VAL A C 1
ATOM 1457 O O . VAL A 1 182 ? 19.511 2.277 -28.303 1.00 98.50 182 VAL A O 1
ATOM 1460 N N . VAL A 1 183 ? 17.317 1.944 -27.961 1.00 98.56 183 VAL A N 1
ATOM 1461 C CA . VAL A 1 183 ? 16.982 1.764 -29.383 1.00 98.56 183 VAL A CA 1
ATOM 1462 C C . VAL A 1 183 ? 17.359 3.004 -30.194 1.00 98.56 183 VAL A C 1
ATOM 1464 O O . VAL A 1 183 ? 18.003 2.873 -31.232 1.00 98.56 183 VAL A O 1
ATOM 1467 N N . VAL A 1 184 ? 17.024 4.205 -29.713 1.00 98.56 184 VAL A N 1
ATOM 1468 C CA . VAL A 1 184 ? 17.390 5.464 -30.381 1.00 98.56 184 VAL A CA 1
ATOM 1469 C C . VAL A 1 184 ? 18.908 5.597 -30.506 1.00 98.56 184 VAL A C 1
ATOM 1471 O O . VAL A 1 184 ? 19.401 5.899 -31.591 1.00 98.56 184 VAL A O 1
ATOM 1474 N N . VAL A 1 185 ? 19.661 5.328 -29.436 1.00 98.56 185 VAL A N 1
ATOM 1475 C CA . VAL A 1 185 ? 21.132 5.377 -29.460 1.00 98.56 185 VAL A CA 1
ATOM 1476 C C . VAL A 1 185 ? 21.697 4.385 -30.475 1.00 98.56 185 VAL A C 1
ATOM 1478 O O . VAL A 1 185 ? 22.555 4.761 -31.267 1.00 98.56 185 VAL A O 1
ATOM 1481 N N . VAL A 1 186 ? 21.197 3.146 -30.503 1.00 98.56 186 VAL A N 1
ATOM 1482 C CA . VAL A 1 186 ? 21.628 2.132 -31.478 1.00 98.56 186 VAL A CA 1
ATOM 1483 C C . VAL A 1 186 ? 21.367 2.604 -32.906 1.00 98.56 186 VAL A C 1
ATOM 1485 O O . VAL A 1 186 ? 22.267 2.526 -33.738 1.00 98.56 186 VAL A O 1
ATOM 1488 N N . VAL A 1 187 ? 20.180 3.148 -33.189 1.00 98.62 187 VAL A N 1
ATOM 1489 C CA . VAL A 1 187 ? 19.852 3.696 -34.515 1.00 98.62 187 VAL A CA 1
ATOM 1490 C C . VAL A 1 187 ? 20.818 4.818 -34.896 1.00 98.62 187 VAL A C 1
ATOM 1492 O O . VAL A 1 187 ? 21.350 4.805 -36.003 1.00 98.62 187 VAL A O 1
ATOM 1495 N N . VAL A 1 188 ? 21.098 5.753 -33.985 1.00 98.56 188 VAL A N 1
ATOM 1496 C CA . VAL A 1 188 ? 22.058 6.842 -34.228 1.00 98.56 188 VAL A CA 1
ATOM 1497 C C . VAL A 1 188 ? 23.450 6.288 -34.535 1.00 98.56 188 VAL A C 1
ATOM 1499 O O . VAL A 1 188 ? 24.067 6.719 -35.505 1.00 98.56 188 VAL A O 1
ATOM 1502 N N . VAL A 1 189 ? 23.933 5.313 -33.761 1.00 98.56 189 VAL A N 1
ATOM 1503 C CA . VAL A 1 189 ? 25.240 4.678 -33.993 1.00 98.56 189 VAL A CA 1
ATOM 1504 C C . VAL A 1 189 ? 25.290 4.014 -35.367 1.00 98.56 189 VAL A C 1
ATOM 1506 O O . VAL A 1 189 ? 26.245 4.237 -36.106 1.00 98.56 189 VAL A O 1
ATOM 1509 N N . VAL A 1 190 ? 24.257 3.2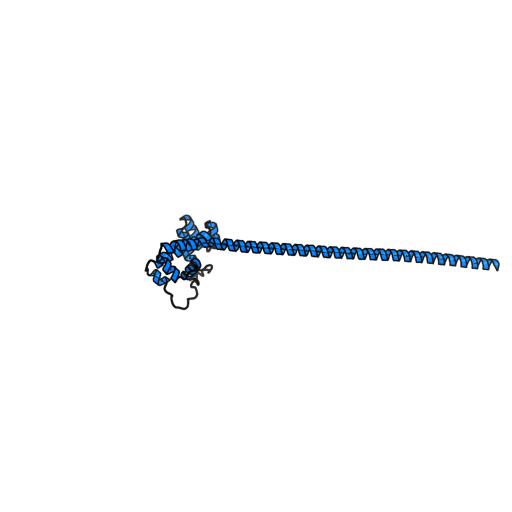55 -35.745 1.00 98.62 190 VAL A N 1
ATOM 1510 C CA . VAL A 1 190 ? 24.173 2.616 -37.069 1.00 98.62 190 VAL A CA 1
ATOM 1511 C C . VAL A 1 190 ? 24.212 3.662 -38.181 1.00 98.62 190 VAL A C 1
ATOM 1513 O O . VAL A 1 190 ? 24.983 3.513 -39.125 1.00 98.62 190 VAL A O 1
ATOM 1516 N N . VAL A 1 191 ? 23.441 4.746 -38.061 1.00 98.56 191 VAL A N 1
ATOM 1517 C CA . VAL A 1 191 ? 23.449 5.841 -39.043 1.00 98.56 191 VAL A CA 1
ATOM 1518 C C . VAL A 1 191 ? 24.841 6.461 -39.161 1.00 98.56 191 VAL A C 1
ATOM 1520 O O . VAL A 1 191 ? 25.321 6.658 -40.273 1.00 98.56 191 VAL A O 1
ATOM 1523 N N . VAL A 1 192 ? 25.513 6.737 -38.039 1.00 98.62 192 VAL A N 1
ATOM 1524 C CA . VAL A 1 192 ? 26.875 7.291 -38.041 1.00 98.62 192 VAL A CA 1
ATOM 1525 C C . VAL A 1 192 ? 27.849 6.346 -38.742 1.00 98.62 192 VAL A C 1
ATOM 1527 O O . VAL A 1 192 ? 28.617 6.802 -39.584 1.00 98.62 192 VAL A O 1
ATOM 1530 N N . VAL A 1 193 ? 27.801 5.044 -38.444 1.00 98.56 193 VAL A N 1
ATOM 1531 C CA . VAL A 1 193 ? 28.658 4.037 -39.092 1.00 98.56 193 VAL A CA 1
ATOM 1532 C C . VAL A 1 193 ? 28.434 4.026 -40.602 1.00 98.56 193 VAL A C 1
ATOM 1534 O O . VAL A 1 193 ? 29.397 4.152 -41.352 1.00 98.56 193 VAL A O 1
ATOM 1537 N N . VAL A 1 194 ? 27.176 3.980 -41.051 1.00 98.62 194 VAL A N 1
ATOM 1538 C CA . VAL A 1 194 ? 26.834 4.010 -42.483 1.00 98.62 194 VAL A CA 1
ATOM 1539 C C . VAL A 1 194 ? 27.350 5.286 -43.149 1.00 98.62 194 VAL A C 1
ATOM 1541 O O . VAL A 1 194 ? 27.930 5.227 -44.230 1.00 98.62 194 VAL A O 1
ATOM 1544 N N . VAL A 1 195 ? 27.183 6.450 -42.514 1.00 98.62 195 VAL A N 1
ATOM 1545 C CA . VAL A 1 195 ? 27.694 7.721 -43.049 1.00 98.62 195 VAL A CA 1
ATOM 1546 C C . VAL A 1 195 ? 29.217 7.691 -43.170 1.00 98.62 195 VAL A C 1
ATOM 1548 O O . VAL A 1 195 ? 29.749 8.096 -44.202 1.00 98.62 195 VAL A O 1
ATOM 1551 N N . VAL A 1 196 ? 29.923 7.194 -42.152 1.00 98.62 196 VAL A N 1
ATOM 1552 C CA . VAL A 1 196 ? 31.389 7.071 -42.175 1.00 98.62 196 VAL A CA 1
ATOM 1553 C C . VAL A 1 196 ? 31.842 6.134 -43.293 1.00 98.62 196 VAL A C 1
ATOM 1555 O O . VAL A 1 196 ? 32.760 6.487 -44.031 1.00 98.62 196 VAL A O 1
ATOM 1558 N N . GLU A 1 197 ? 31.189 4.984 -43.465 1.00 98.25 197 GLU A N 1
ATOM 1559 C CA . GLU A 1 197 ? 31.486 4.044 -44.551 1.00 98.25 197 GLU A CA 1
ATOM 1560 C C . GLU A 1 197 ? 31.271 4.680 -45.929 1.00 98.25 197 GLU A C 1
ATOM 1562 O O . GLU A 1 197 ? 32.153 4.605 -46.784 1.00 98.25 197 GLU A O 1
ATOM 1567 N N . VAL A 1 198 ? 30.146 5.371 -46.139 1.00 98.62 198 VAL A N 1
ATOM 1568 C CA . VAL A 1 198 ? 29.861 6.074 -47.400 1.00 98.62 198 VAL A CA 1
ATOM 1569 C C . VAL A 1 198 ? 30.919 7.139 -47.683 1.00 98.62 198 VAL A C 1
ATOM 1571 O O . VAL A 1 198 ? 31.446 7.199 -48.794 1.00 98.62 198 VAL A O 1
ATOM 1574 N N . VAL A 1 199 ? 31.272 7.959 -46.689 1.00 98.62 199 VAL A N 1
ATOM 1575 C CA . VAL A 1 199 ? 32.318 8.982 -46.836 1.00 98.62 199 VAL A CA 1
ATOM 1576 C C . VAL A 1 199 ? 33.663 8.336 -47.168 1.00 98.62 199 VAL A C 1
ATOM 1578 O O . VAL A 1 199 ? 34.345 8.804 -48.078 1.00 98.62 199 VAL A O 1
ATOM 1581 N N . ALA A 1 200 ? 34.034 7.247 -46.491 1.00 98.44 200 ALA A N 1
ATOM 1582 C CA . ALA A 1 200 ? 35.270 6.522 -46.768 1.00 98.44 200 ALA A CA 1
ATOM 1583 C C . ALA A 1 200 ? 35.309 5.990 -48.210 1.00 98.44 200 ALA A C 1
ATOM 1585 O O . ALA A 1 200 ? 36.308 6.187 -48.902 1.00 98.44 200 ALA A O 1
ATOM 1586 N N . VAL A 1 201 ? 34.216 5.390 -48.695 1.00 98.62 201 VAL A N 1
ATOM 1587 C CA . VAL A 1 201 ? 34.099 4.918 -50.085 1.00 98.62 201 VAL A CA 1
ATOM 1588 C C . VAL A 1 201 ? 34.248 6.076 -51.072 1.00 98.62 201 VAL A C 1
ATOM 1590 O O . VAL A 1 201 ? 35.023 5.965 -52.021 1.00 98.62 201 VAL A O 1
ATOM 1593 N N . VAL A 1 202 ? 33.568 7.203 -50.841 1.00 98.56 202 VAL A N 1
AT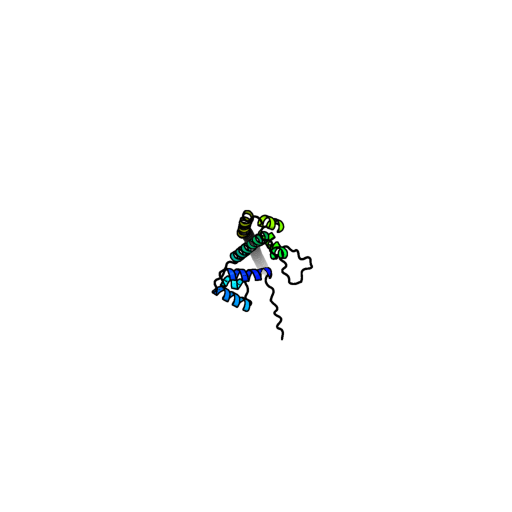OM 1594 C CA . VAL A 1 202 ? 33.678 8.394 -51.701 1.00 98.56 202 VAL A CA 1
ATOM 1595 C C . VAL A 1 202 ? 35.118 8.904 -51.748 1.00 98.56 202 VAL A C 1
ATOM 1597 O O . VAL A 1 202 ? 35.634 9.164 -52.834 1.00 98.56 202 VAL A O 1
ATOM 1600 N N . VAL A 1 203 ? 35.794 9.002 -50.600 1.00 98.62 203 VAL A N 1
ATOM 1601 C CA . VAL A 1 203 ? 37.201 9.425 -50.531 1.00 98.62 203 VAL A CA 1
ATOM 1602 C C . VAL A 1 203 ? 38.096 8.482 -51.336 1.00 98.62 203 VAL A C 1
ATOM 1604 O O . VAL A 1 203 ? 38.910 8.955 -52.127 1.00 98.62 203 VAL A O 1
ATOM 1607 N N . VAL A 1 204 ? 37.928 7.164 -51.195 1.00 98.69 204 VAL A N 1
ATOM 1608 C CA . VAL A 1 204 ? 38.706 6.172 -51.957 1.00 98.69 204 VAL A CA 1
ATOM 1609 C C . VAL A 1 204 ? 38.476 6.320 -53.463 1.00 98.69 204 VAL A C 1
ATOM 1611 O O . VAL A 1 204 ? 39.444 6.351 -54.219 1.00 98.69 204 VAL A O 1
ATOM 1614 N N . VAL A 1 205 ? 37.225 6.470 -53.907 1.00 98.62 205 VAL A N 1
ATOM 1615 C CA . VAL A 1 205 ? 36.893 6.666 -55.330 1.00 98.62 205 VAL A CA 1
ATOM 1616 C C . VAL A 1 205 ? 37.533 7.942 -55.880 1.00 98.62 205 VAL A C 1
ATOM 1618 O O . VAL A 1 205 ? 38.127 7.913 -56.958 1.00 98.62 205 VAL A O 1
ATOM 1621 N N . VAL A 1 206 ? 37.469 9.049 -55.135 1.00 98.62 206 VAL A N 1
ATOM 1622 C CA . VAL A 1 206 ? 38.105 10.316 -55.530 1.00 98.62 206 VAL A CA 1
ATOM 1623 C C . VAL A 1 206 ? 39.623 10.160 -55.631 1.00 98.62 206 VAL A C 1
ATOM 1625 O O . VAL A 1 206 ? 40.212 10.622 -56.605 1.00 98.62 206 VAL A O 1
ATOM 1628 N N . LEU A 1 207 ? 40.263 9.485 -54.672 1.00 98.56 207 LEU A N 1
ATOM 1629 C CA . LEU A 1 207 ? 41.705 9.228 -54.717 1.00 98.56 207 LEU A CA 1
ATOM 1630 C C . LEU A 1 207 ? 42.100 8.399 -55.943 1.00 98.56 207 LEU A C 1
ATOM 1632 O O . LEU A 1 207 ? 43.067 8.751 -56.615 1.00 98.56 207 LEU A O 1
ATOM 1636 N N . ILE A 1 208 ? 41.345 7.343 -56.264 1.00 98.50 208 ILE A N 1
ATOM 1637 C CA . ILE A 1 208 ? 41.577 6.525 -57.465 1.00 98.50 208 ILE A CA 1
ATOM 1638 C C . ILE A 1 208 ? 41.489 7.395 -58.724 1.00 98.50 208 ILE A C 1
ATOM 1640 O O . ILE A 1 208 ? 42.407 7.364 -59.542 1.00 98.50 208 ILE A O 1
ATOM 1644 N N . ALA A 1 209 ? 40.446 8.222 -58.847 1.00 98.44 209 ALA A N 1
ATOM 1645 C CA . ALA A 1 209 ? 40.275 9.116 -59.991 1.00 98.44 209 ALA A CA 1
ATOM 1646 C C . ALA A 1 209 ? 41.429 10.130 -60.123 1.00 98.44 209 ALA A C 1
ATOM 1648 O O . ALA A 1 209 ? 41.930 10.365 -61.221 1.00 98.44 209 ALA A O 1
ATOM 1649 N N . VAL A 1 210 ? 41.897 10.707 -59.009 1.00 98.56 210 VAL A N 1
ATOM 1650 C CA . VAL A 1 210 ? 43.049 11.628 -59.000 1.00 98.56 210 VAL A CA 1
ATOM 1651 C C . VAL A 1 210 ? 44.328 10.921 -59.455 1.00 98.56 210 VAL A C 1
ATOM 1653 O O . VAL A 1 210 ? 45.081 11.480 -60.254 1.00 98.56 210 VAL A O 1
ATOM 1656 N N . VAL A 1 211 ? 44.572 9.697 -58.979 1.00 98.56 211 VAL A N 1
ATOM 1657 C CA . VAL A 1 211 ? 45.739 8.894 -59.376 1.00 98.56 211 VAL A CA 1
ATOM 1658 C C . VAL A 1 211 ? 45.688 8.554 -60.865 1.00 98.56 211 VAL A C 1
ATOM 1660 O O . VAL A 1 211 ? 46.697 8.703 -61.551 1.00 98.56 211 VAL A O 1
ATOM 1663 N N . GLU A 1 212 ? 44.529 8.150 -61.383 1.00 98.12 212 GLU A N 1
ATOM 1664 C CA . GLU A 1 212 ? 44.344 7.850 -62.806 1.00 98.12 212 GLU A CA 1
ATOM 1665 C C . GLU A 1 212 ? 44.640 9.075 -63.683 1.00 98.12 212 GLU A C 1
ATOM 1667 O O . GLU A 1 212 ? 45.447 8.990 -64.611 1.00 98.12 212 GLU A O 1
ATOM 1672 N N . VAL A 1 213 ? 44.078 10.240 -63.341 1.00 98.44 213 VAL A N 1
ATOM 1673 C CA . VAL A 1 213 ? 44.354 11.503 -64.047 1.00 98.44 213 VAL A CA 1
ATOM 1674 C C . VAL A 1 213 ? 45.842 11.850 -63.996 1.00 98.44 213 VAL A C 1
ATOM 1676 O O . VAL A 1 213 ? 46.421 12.219 -65.018 1.00 98.44 213 VAL A O 1
ATOM 1679 N N . PHE A 1 214 ? 46.485 11.706 -62.836 1.00 98.12 214 PHE A N 1
ATOM 1680 C CA . PHE A 1 214 ? 47.916 11.967 -62.689 1.00 98.12 214 PHE A CA 1
ATOM 1681 C C . PHE A 1 214 ? 48.763 11.057 -63.590 1.00 98.12 214 PHE A C 1
ATOM 1683 O O . PHE A 1 214 ? 49.649 11.549 -64.290 1.00 98.12 214 PHE A O 1
ATOM 1690 N N . ILE A 1 215 ? 48.466 9.753 -63.628 1.00 98.31 215 ILE A N 1
ATOM 1691 C CA . ILE A 1 215 ? 49.152 8.789 -64.502 1.00 98.31 215 ILE A CA 1
ATOM 1692 C C . ILE A 1 215 ? 49.000 9.197 -65.971 1.00 98.31 215 ILE A C 1
ATOM 1694 O O . ILE A 1 215 ? 49.999 9.253 -66.688 1.00 98.31 215 ILE A O 1
ATOM 1698 N N . VAL A 1 216 ? 47.782 9.529 -66.412 1.00 98.25 216 VAL A N 1
ATOM 1699 C CA . VAL A 1 216 ? 47.521 9.972 -67.793 1.00 98.25 216 VAL A CA 1
ATOM 1700 C C . VAL A 1 216 ? 48.346 11.212 -68.134 1.00 98.25 216 VAL A C 1
ATOM 1702 O O . VAL A 1 216 ? 49.010 11.235 -69.169 1.00 98.25 216 VAL A O 1
ATOM 1705 N N . VAL A 1 217 ? 48.366 12.220 -67.257 1.00 98.25 217 VAL A N 1
ATOM 1706 C CA . VAL A 1 217 ? 49.155 13.445 -67.460 1.00 98.25 217 VAL A CA 1
ATOM 1707 C C . VAL A 1 217 ? 50.647 13.129 -67.584 1.00 98.25 217 VAL A C 1
ATOM 1709 O O . VAL A 1 217 ? 51.288 13.596 -68.524 1.00 98.25 217 VAL A O 1
ATOM 1712 N N . VAL A 1 218 ? 51.201 12.315 -66.681 1.00 98.25 218 VAL A N 1
ATOM 1713 C CA . VAL A 1 218 ? 52.624 11.933 -66.704 1.00 98.25 218 VAL A CA 1
ATOM 1714 C C . VAL A 1 218 ? 52.982 11.202 -67.998 1.00 98.25 218 VAL A C 1
ATOM 1716 O O . VAL A 1 218 ? 53.984 11.539 -68.630 1.00 98.25 218 VAL A O 1
ATOM 1719 N N . VAL A 1 219 ? 52.159 10.240 -68.422 1.00 98.06 219 VAL A N 1
ATOM 1720 C CA . VAL A 1 219 ? 52.374 9.488 -69.668 1.00 98.06 219 VAL A CA 1
ATOM 1721 C C . VAL A 1 219 ? 52.330 10.416 -70.880 1.00 98.06 219 VAL A C 1
ATOM 1723 O O . VAL A 1 219 ? 53.219 10.351 -71.725 1.00 98.06 219 VAL A O 1
ATOM 1726 N N . VAL A 1 220 ? 51.345 11.314 -70.958 1.00 97.94 220 VAL A N 1
ATOM 1727 C CA . VAL A 1 220 ? 51.226 12.280 -72.062 1.00 97.94 220 VAL A CA 1
ATOM 1728 C C . VAL A 1 220 ? 52.443 13.204 -72.122 1.00 97.94 220 VAL A C 1
ATOM 1730 O O . VAL A 1 220 ? 53.019 13.381 -73.194 1.00 97.94 220 VAL A O 1
ATOM 1733 N N . VAL A 1 221 ? 52.876 13.756 -70.986 1.00 97.88 221 VAL A N 1
ATOM 1734 C CA . VAL A 1 221 ? 54.064 14.622 -70.914 1.00 97.88 221 VAL A CA 1
ATOM 1735 C C . VAL A 1 221 ? 55.322 13.869 -71.350 1.00 97.88 221 VAL A C 1
ATOM 1737 O O . VAL A 1 221 ? 56.108 14.401 -72.133 1.00 97.88 221 VAL A O 1
ATOM 1740 N N . PHE A 1 222 ? 55.501 12.628 -70.891 1.00 97.31 222 PHE A N 1
ATOM 1741 C CA . PHE A 1 222 ? 56.627 11.786 -71.290 1.00 97.31 222 PHE A CA 1
ATOM 1742 C C . PHE A 1 222 ? 56.635 11.514 -72.800 1.00 97.31 222 PHE A C 1
ATOM 1744 O O . PHE A 1 222 ? 57.666 11.683 -73.446 1.00 97.31 222 PHE A O 1
ATOM 1751 N N . LEU A 1 223 ? 55.486 11.154 -73.382 1.00 96.88 223 LEU A N 1
ATOM 1752 C CA . LEU A 1 223 ? 55.361 10.925 -74.823 1.00 96.88 223 LEU A CA 1
ATOM 1753 C C . LEU A 1 223 ? 55.697 12.183 -75.634 1.00 96.88 223 LEU A C 1
ATOM 1755 O O . LEU A 1 223 ? 56.430 12.091 -76.614 1.00 96.88 223 LEU A O 1
ATOM 1759 N N . ILE A 1 224 ? 55.214 13.356 -75.211 1.00 97.38 224 ILE A N 1
ATOM 1760 C CA . ILE A 1 224 ? 55.550 14.635 -75.857 1.00 97.38 224 ILE A CA 1
ATOM 1761 C C . ILE A 1 224 ? 57.060 14.890 -75.788 1.00 97.38 224 ILE A C 1
ATOM 1763 O O . ILE A 1 224 ? 57.658 15.248 -76.798 1.00 97.38 224 ILE A O 1
ATOM 1767 N N . ALA A 1 225 ? 57.687 14.678 -74.627 1.00 96.06 225 ALA A N 1
ATOM 1768 C CA . ALA A 1 225 ? 59.126 14.869 -74.459 1.00 96.06 225 ALA A CA 1
ATOM 1769 C C . ALA A 1 225 ? 59.955 13.951 -75.375 1.00 96.06 225 ALA A C 1
ATOM 1771 O O . ALA A 1 225 ? 60.942 14.405 -75.944 1.00 96.06 225 ALA A O 1
ATOM 1772 N N . VAL A 1 226 ? 59.539 12.691 -75.553 1.00 96.38 226 VAL A N 1
ATOM 1773 C CA . VAL A 1 226 ? 60.197 11.731 -76.460 1.00 96.38 226 VAL A CA 1
ATOM 1774 C C . VAL A 1 226 ? 60.029 12.117 -77.930 1.00 96.38 226 VAL A C 1
ATOM 1776 O O . VAL A 1 226 ? 60.960 11.942 -78.699 1.00 96.38 226 VAL A O 1
ATOM 1779 N N . VAL A 1 227 ? 58.866 12.635 -78.334 1.00 96.12 227 VAL A N 1
ATOM 1780 C CA . VAL A 1 227 ? 58.615 13.056 -79.727 1.00 96.12 227 VAL A CA 1
ATOM 1781 C C . VAL A 1 227 ? 59.401 14.318 -80.106 1.00 96.12 227 VAL A C 1
ATOM 1783 O O . VAL A 1 227 ? 59.702 14.520 -81.279 1.00 96.12 227 VAL A O 1
ATOM 1786 N N . VAL A 1 228 ? 59.699 15.184 -79.134 1.00 94.56 228 VAL A N 1
ATOM 1787 C CA . VAL A 1 228 ? 60.438 16.442 -79.349 1.00 94.56 228 VAL A CA 1
ATOM 1788 C C . VAL A 1 228 ? 61.964 16.245 -79.346 1.00 94.56 228 VAL A C 1
ATOM 1790 O O . VAL A 1 228 ? 62.672 17.108 -79.867 1.00 94.56 228 VAL A O 1
ATOM 1793 N N . LEU A 1 229 ? 62.466 15.148 -78.769 1.00 88.94 229 LEU A N 1
ATOM 1794 C CA . LEU A 1 229 ? 63.892 14.801 -78.713 1.00 88.94 229 LEU A CA 1
ATOM 1795 C C . LEU A 1 229 ? 64.364 14.115 -80.005 1.00 88.94 229 LEU A C 1
ATOM 1797 O O . LEU A 1 229 ? 65.475 14.467 -80.461 1.00 88.94 229 LEU A O 1
#

Foldseek 3Di:
DDDPPPDPDDDFPVCVVLLLVLCVVVDDPVLNVVVVVCVVVVDDPVVSCVVVVPDPLVSVLVSLLVLLVVLLVLLQDPDPVVCVLPDPPPDDDDPPHGPDRSQNSVCVLLVDHSVVSSVQSNDPVRSVVSSVVSSPCVVVVVVVVVVVVVVVVVVVVVVVVVVVVVVVVVVVVVVVVVVVVVVVVVVVVVVVVVVVVVVVVVVVVVVVVVVVVVVVVVVVVVVVVVVVD

Sequence (229 aa):
MGSKLRVCTVGTASDNENFVFNILLACSPSDVKAFEDSVTAKRKNTEILKELKVCQDWLLNKNKARKLSYFGHLKRHDSLEKYILEARLEGKRRKGQPKRRWTEDIKEWLQISPTEAGREAQKREVFRPRVREATSTQTWQDEKVVVIVVVVVVVVVVVVIVVVVVVVVLIAVVVVFIVVVVVVVVVVVVVVVVVVEVVAVVVVVVLIAVVEVFIVVVVVVFLIAVVVL